Protein 2ABK (pdb70)

Organism: Escherichia coli (strain K12) (NCBI:txid83333)

GO terms:
  GO:0005515 protein binding (F, IPI)
  GO:0051539 4 iron, 4 sulfur cluster binding (F, IDA)
  GO:0004844 uracil DNA N-glycosylase activity (F, IDA)
  GO:0034644 cellular response to UV (P, IDA)
  GO:0000703 oxidized pyrimidine nucleobase lesion DNA N-glycosylase activity (F, IDA)
  GO:0003906 DNA-(apurinic or apyrimidinic site) endonuclease activity (F, IDA)
  GO:0097510 base-excision repair, AP site formation via deaminated base removal (P, IDA)
  GO:0006285 base-excision repair, AP site formation (P, IDA)

Secondary structure (DSSP, 8-state):
--HHHHHHHHHHHHHH-SS---SS--SSHHHHHHHHHHTTTS-HHHHHHHHHHHTTT--SHHHHHHHHHHHHHHHHTTSTTHHHHHHHHHHHHHHHHHHTTTS--S-HHHHHHSTT--HHHHHHHHHHHH--------HHHHHHHHHH-SS--SSHHHHHHHHHHHS-GGGTTTHHHHHHHHHHHTS-SSS--GGG-TTGGG---TT-S--

Nearest PDB structures (foldseek):
  2abk-assembly1_A  TM=1.005E+00  e=2.091E-41  Escherichia coli
  1orp-assembly1_A  TM=8.956E-01  e=3.015E-20  Geobacillus stearothermophilus
  1p59-assembly1_A  TM=9.011E-01  e=5.853E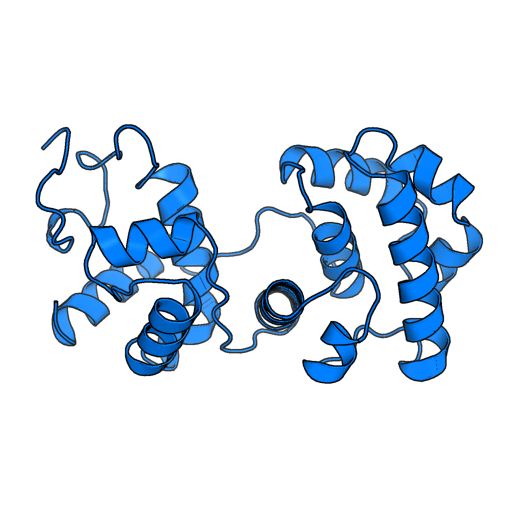-20  Geobacillus stearothermophilus
  7rdt-assembly1_A  TM=8.345E-01  e=5.875E-15  Homo sapiens
  1kea-assembly1_A  TM=8.684E-01  e=3.766E-13  Methanothermobacter thermautotrophicus

Solvent-accessible surface area: 10725 Å² total; per-residue (Å²): 60,86,171,69,59,38,84,70,3,0,46,58,7,80,136,100,52,70,152,11,75,26,67,14,94,70,97,36,47,14,11,0,0,0,0,19,11,0,31,53,155,32,79,38,102,38,0,28,145,0,5,70,98,0,21,109,84,5,62,64,10,58,33,0,46,157,51,22,43,122,19,0,28,77,60,0,119,99,4,36,89,71,75,59,10,0,73,38,0,8,106,0,0,110,40,0,65,112,120,44,118,29,118,14,18,97,69,77,68,20,0,53,79,4,32,54,7,38,142,111,28,0,5,26,0,0,9,23,26,51,39,78,72,10,2,4,6,21,111,47,0,59,42,2,0,38,34,4,63,4,0,36,15,179,75,72,129,77,0,36,97,81,0,65,145,34,4,53,87,128,4,34,58,40,0,8,12,8,4,20,37,15,0,73,112,29,15,43,61,214,149,8,116,13,44,84,25,69,4,54,96,18,21,60,58,190,120,64,51,85,184

CATH classification: 1.10.340.30 (+1 more: 1.10.1670.10)

Radius of gyration: 18.7 Å; Cα contacts (8 Å, |Δi|>4): 286; chains: 1; bounding box: 30×36×56 Å

InterPro domains:
  IPR000445 Helix-hairpin-helix motif [PF00633] (100-127)
  IPR003265 HhH-GPD domain [PF00730] (34-168)
  IPR003265 HhH-GPD domain [SM00478] (38-185)
  IPR003265 HhH-GPD domain [cd00056] (30-183)
  IPR003651 Endonuclease III-like, iron-sulphur cluster loop motif [PF10576] (187-203)
  IPR003651 Endonuclease III-like, iron-sulphur cluster loop motif [SM00525] (186-206)
  IPR004035 Endonuclease III, iron-sulphur binding site [PS00764] (187-203)
  IPR004036 Endonuclease III-like, conserved site-2 [PS01155] (102-131)
  IPR005759 Endonuclease III [MF_00942] (1-209)
  IPR005759 Endonuclease III [TIGR01083] (4-194)
  IPR011257 DNA glycosylase [SSF48150] (3-208)
  IPR023170 Helix-hairpin-helix, base-excision DNA repair, C-terminal [G3DSA:1.10.1670.10] (12-205)

Structure (mmCIF, N/CA/C/O backbone):
data_2ABK
#
_entry.id   2ABK
#
_cell.length_a   48.500
_cell.length_b   65.800
_cell.length_c   86.800
_cell.angle_alpha   90.00
_cell.angle_beta   90.00
_cell.angle_gamma   90.00
#
_symmetry.space_group_name_H-M   'P 21 21 21'
#
loop_
_entity.id
_entity.type
_entity.pdbx_description
1 polymer 'ENDONUCLEASE III'
2 non-polymer 'IRON/SULFUR CLUSTER'
3 water water
#
loop_
_atom_site.group_PDB
_atom_site.id
_atom_site.type_symbol
_atom_site.label_atom_id
_atom_site.label_alt_id
_atom_site.label_comp_id
_atom_site.label_asym_id
_atom_site.label_entity_id
_atom_site.label_seq_id
_atom_site.pdbx_PDB_ins_code
_atom_site.Cartn_x
_atom_site.Cartn_y
_atom_site.Cartn_z
_atom_site.occupancy
_atom_site.B_iso_or_equiv
_atom_site.auth_seq_id
_atom_site.auth_comp_id
_atom_site.auth_asym_id
_atom_site.auth_atom_id
_atom_site.pdbx_PDB_model_num
ATOM 1 N N . MET A 1 1 ? 29.416 3.371 54.476 1.00 32.54 1 MET A N 1
ATOM 2 C CA . MET A 1 1 ? 28.114 3.266 53.776 1.00 30.77 1 MET A CA 1
ATOM 3 C C . MET A 1 1 ? 27.707 1.815 53.435 1.00 31.56 1 MET A C 1
ATOM 4 O O . MET A 1 1 ? 28.551 0.959 53.678 1.00 34.17 1 MET A O 1
ATOM 9 N N . ASN A 1 2 ? 26.535 1.396 52.958 1.00 30.16 2 ASN A N 1
ATOM 10 C CA . ASN A 1 2 ? 26.289 0.007 52.561 1.00 29.10 2 ASN A CA 1
ATOM 11 C C . ASN A 1 2 ? 25.285 -0.101 51.415 1.00 28.37 2 ASN A C 1
ATOM 12 O O . ASN A 1 2 ? 24.657 0.899 51.057 1.00 26.62 2 ASN A O 1
ATOM 17 N N . LYS A 1 3 ? 25.043 -1.298 50.893 1.00 27.45 3 LYS A N 1
ATOM 18 C CA . LYS A 1 3 ? 24.098 -1.538 49.811 1.00 28.00 3 LYS A CA 1
ATOM 19 C C . LYS A 1 3 ? 22.680 -0.986 49.970 1.00 26.22 3 LYS A C 1
ATOM 20 O O . LYS A 1 3 ? 22.105 -0.364 49.073 1.00 26.24 3 LYS A O 1
ATOM 26 N N . ALA A 1 4 ? 22.054 -1.206 51.107 1.00 24.63 4 ALA A N 1
ATOM 27 C CA . ALA A 1 4 ? 20.730 -0.663 51.357 1.00 23.71 4 ALA A CA 1
ATOM 28 C C . ALA A 1 4 ? 20.680 0.869 51.392 1.00 21.72 4 ALA A C 1
ATOM 29 O O . ALA A 1 4 ? 19.770 1.487 50.841 1.00 20.69 4 ALA A O 1
ATOM 31 N N . LYS A 1 5 ? 21.660 1.528 52.003 1.00 20.07 5 LYS A N 1
ATOM 32 C CA . LYS A 1 5 ? 21.737 2.987 52.063 1.00 20.13 5 LYS A CA 1
ATOM 33 C C . LYS A 1 5 ? 21.996 3.600 50.692 1.00 17.52 5 LYS A C 1
ATOM 34 O O . LYS A 1 5 ? 21.369 4.582 50.300 1.00 16.79 5 LYS A O 1
ATOM 40 N N . ARG A 1 6 ? 22.881 2.961 49.927 1.00 16.32 6 ARG A N 1
ATOM 41 C CA . ARG A 1 6 ? 23.116 3.393 48.554 1.00 16.02 6 ARG A CA 1
ATOM 42 C C . ARG A 1 6 ? 21.861 3.324 47.715 1.00 17.00 6 ARG A C 1
ATOM 43 O O . ARG A 1 6 ? 21.504 4.233 46.964 1.00 16.20 6 ARG A O 1
ATOM 51 N N . LEU A 1 7 ? 21.122 2.243 47.868 1.00 16.45 7 LEU A N 1
ATOM 52 C CA . LEU A 1 7 ? 19.906 2.109 47.123 1.00 17.84 7 LEU A CA 1
ATOM 53 C C . LEU A 1 7 ? 18.865 3.152 47.527 1.00 16.65 7 LEU A C 1
ATOM 54 O O . LEU A 1 7 ? 18.186 3.728 46.668 1.00 16.39 7 LEU A O 1
ATOM 59 N N . GLU A 1 8 ? 18.752 3.494 48.807 1.00 16.94 8 GLU A N 1
ATOM 60 C CA . GLU A 1 8 ? 17.825 4.564 49.165 1.00 18.88 8 GLU A CA 1
ATOM 61 C C . GLU A 1 8 ? 18.279 5.959 48.660 1.00 16.73 8 GLU A C 1
ATOM 62 O O . GLU A 1 8 ? 17.449 6.768 48.225 1.00 16.53 8 GLU A O 1
ATOM 68 N N . ILE A 1 9 ? 19.568 6.311 48.653 1.00 14.84 9 ILE A N 1
ATOM 69 C CA . ILE A 1 9 ? 20.042 7.556 48.024 1.00 12.01 9 ILE A CA 1
ATOM 70 C C . ILE A 1 9 ? 19.625 7.626 46.547 1.00 11.69 9 ILE A C 1
ATOM 71 O O . ILE A 1 9 ? 19.042 8.628 46.120 1.00 11.00 9 ILE A O 1
ATOM 76 N N . LEU A 1 10 ? 19.880 6.565 45.751 1.00 12.36 10 LEU A N 1
ATOM 77 C CA . LEU A 1 10 ? 19.486 6.518 44.322 1.00 12.43 10 LEU A CA 1
ATOM 78 C C . LEU A 1 10 ? 17.972 6.592 44.106 1.00 13.51 10 LEU A C 1
ATOM 79 O O . LEU A 1 10 ? 17.480 7.325 43.236 1.00 12.81 10 LEU A O 1
ATOM 84 N N . THR A 1 11 ? 17.181 5.936 44.970 1.00 13.77 11 THR A N 1
ATOM 85 C CA . THR A 1 11 ? 15.715 6.054 44.965 1.00 15.28 11 THR A CA 1
ATOM 86 C C . THR A 1 11 ? 15.243 7.496 45.199 1.00 14.56 11 THR A C 1
ATOM 87 O O . THR A 1 11 ? 14.337 7.947 44.481 1.00 14.07 11 THR A O 1
ATOM 91 N N . ARG A 1 12 ? 15.834 8.246 46.158 1.00 12.96 12 ARG A N 1
ATOM 92 C CA . ARG A 1 12 ? 15.494 9.652 46.375 1.00 13.13 12 ARG A CA 1
ATOM 93 C C . ARG A 1 12 ? 15.920 10.574 45.234 1.00 11.91 12 ARG A C 1
ATOM 94 O O . ARG A 1 12 ? 15.135 11.420 44.818 1.00 12.61 12 ARG A O 1
ATOM 102 N N . LEU A 1 13 ? 17.115 10.431 44.684 1.00 11.24 13 LEU A N 1
ATOM 103 C CA . LEU A 1 13 ? 17.510 11.154 43.480 1.00 9.96 13 LEU A CA 1
ATOM 104 C C . LEU A 1 13 ? 16.567 10.884 42.282 1.00 10.93 13 LEU A C 1
ATOM 105 O O . LEU A 1 13 ? 16.158 11.837 41.596 1.00 11.34 13 LEU A O 1
ATOM 110 N N . ARG A 1 14 ? 16.104 9.637 42.042 1.00 10.02 14 ARG A N 1
ATOM 111 C CA . ARG A 1 14 ? 15.111 9.381 41.016 1.00 11.11 14 ARG A CA 1
ATOM 112 C C . ARG A 1 14 ? 13.754 10.017 41.270 1.00 11.79 14 ARG A C 1
ATOM 113 O O . ARG A 1 14 ? 13.143 10.605 40.377 1.00 11.50 14 ARG A O 1
ATOM 121 N N . GLU A 1 15 ? 13.217 9.911 42.485 1.00 13.14 15 GLU A N 1
ATOM 122 C CA . GLU A 1 15 ? 11.994 10.644 42.855 1.00 15.27 15 GLU A CA 1
ATOM 123 C C . GLU A 1 15 ? 12.069 12.150 42.605 1.00 14.96 15 GLU A C 1
ATOM 124 O O . GLU A 1 15 ? 11.158 12.762 42.073 1.00 14.33 15 GLU A O 1
ATOM 130 N N . ASN A 1 16 ? 13.178 12.764 42.986 1.00 13.61 16 ASN A N 1
ATOM 131 C CA . ASN A 1 16 ? 13.382 14.195 42.827 1.00 13.36 16 ASN A CA 1
ATOM 132 C C . ASN A 1 16 ? 13.434 14.654 41.365 1.00 13.61 16 ASN A C 1
ATOM 133 O O . ASN A 1 16 ? 12.911 15.688 40.939 1.00 12.76 16 ASN A O 1
ATOM 138 N N . ASN A 1 17 ? 14.117 13.830 40.572 1.00 12.52 17 ASN A N 1
ATOM 139 C CA . ASN A 1 17 ? 14.279 14.117 39.156 1.00 14.36 17 ASN A CA 1
ATOM 140 C C . ASN A 1 17 ? 14.393 12.801 38.369 1.00 13.61 17 ASN A C 1
ATOM 141 O O . ASN A 1 17 ? 15.492 12.268 38.175 1.00 12.91 17 ASN A O 1
ATOM 146 N N . PRO A 1 18 ? 13.271 12.250 37.899 1.00 14.36 18 PRO A N 1
ATOM 147 C CA . PRO A 1 18 ? 13.226 10.945 37.250 1.00 15.27 18 PRO A CA 1
ATOM 148 C C . PRO A 1 18 ? 14.115 10.830 36.008 1.00 15.77 18 PRO A C 1
ATOM 149 O O . PRO A 1 18 ? 14.623 9.763 35.626 1.00 17.48 18 PRO A O 1
ATOM 153 N N . HIS A 1 19 ? 14.272 11.929 35.278 1.00 15.25 19 HIS A N 1
ATOM 154 C CA . HIS A 1 19 ? 15.088 11.867 34.083 1.00 18.97 19 HIS A CA 1
ATOM 155 C C . HIS A 1 19 ? 16.110 12.995 34.011 1.00 17.29 19 HIS A C 1
ATOM 156 O O . HIS A 1 19 ? 15.879 14.007 33.346 1.00 18.68 19 HIS A O 1
ATOM 163 N N . PRO A 1 20 ? 17.230 12.909 34.720 1.00 15.17 20 PRO A N 1
ATOM 164 C CA . PRO A 1 20 ? 18.259 13.938 34.743 1.00 14.16 20 PRO A CA 1
ATOM 165 C C . PRO A 1 20 ? 18.991 14.067 33.411 1.00 15.41 20 PRO A C 1
ATOM 166 O O . PRO A 1 20 ? 19.199 13.087 32.695 1.00 14.29 20 PRO A O 1
ATOM 170 N N . THR A 1 21 ? 19.406 15.250 33.011 1.00 15.50 21 THR A N 1
ATOM 171 C CA . THR A 1 21 ? 20.219 15.349 31.806 1.00 16.29 21 THR A CA 1
ATOM 172 C C . THR A 1 21 ? 21.188 16.513 31.845 1.00 15.27 21 THR A C 1
ATOM 173 O O . THR A 1 21 ? 21.268 17.244 32.846 1.00 15.02 21 THR A O 1
ATOM 177 N N . THR A 1 22 ? 22.015 16.653 30.813 1.00 13.86 22 THR A N 1
ATOM 178 C CA . THR A 1 22 ? 22.938 17.772 30.677 1.00 13.14 22 THR A CA 1
ATOM 179 C C . THR A 1 22 ? 22.226 19.126 30.665 1.00 12.10 22 THR A C 1
ATOM 180 O O . THR A 1 22 ? 21.045 19.238 30.320 1.00 11.68 22 THR A O 1
ATOM 184 N N . GLU A 1 23 ? 22.918 20.174 31.083 1.00 12.91 23 GLU A N 1
ATOM 185 C CA . GLU A 1 23 ? 22.392 21.527 30.942 1.00 15.03 23 GLU A CA 1
ATOM 186 C C . GLU A 1 23 ? 22.801 22.210 29.619 1.00 16.75 23 GLU A C 1
ATOM 187 O O . GLU A 1 23 ? 22.435 23.337 29.324 1.00 17.20 23 GLU A O 1
ATOM 193 N N . LEU A 1 24 ? 23.597 21.517 28.793 1.00 15.26 24 LEU A N 1
ATOM 194 C CA . LEU A 1 24 ? 23.886 21.935 27.427 1.00 14.29 24 LEU A CA 1
ATOM 195 C C . LEU A 1 24 ? 22.687 21.657 26.539 1.00 14.56 24 LEU A C 1
ATOM 196 O O . LEU A 1 24 ? 22.067 20.586 26.601 1.00 15.71 24 LEU A O 1
ATOM 201 N N . ASN A 1 25 ? 22.285 22.631 25.727 1.00 15.84 25 ASN A N 1
ATOM 202 C CA . ASN A 1 25 ? 21.209 22.425 24.755 1.00 17.27 25 ASN A CA 1
ATOM 203 C C . ASN A 1 25 ? 21.674 21.648 23.519 1.00 15.97 25 ASN A C 1
ATOM 204 O O . ASN A 1 25 ? 22.743 21.904 22.961 1.00 16.03 25 ASN A O 1
ATOM 209 N N . PHE A 1 26 ? 20.898 20.663 23.136 1.00 15.52 26 PHE A N 1
ATOM 210 C CA . PHE A 1 26 ? 21.168 19.911 21.918 1.00 17.70 26 PHE A CA 1
ATOM 211 C C . PHE A 1 26 ? 19.912 19.209 21.411 1.00 18.12 26 PHE A C 1
ATOM 212 O O . PHE A 1 26 ? 19.000 18.886 22.181 1.00 17.88 26 PHE A O 1
ATOM 220 N N . SER A 1 27 ? 19.874 18.949 20.111 1.00 18.44 27 SER A N 1
ATOM 221 C CA . SER A 1 27 ? 18.760 18.219 19.523 1.00 20.00 27 SER A CA 1
ATOM 222 C C . SER A 1 27 ? 19.231 17.034 18.695 1.00 20.16 27 SER A C 1
ATOM 223 O O . SER A 1 27 ? 18.472 16.266 18.116 1.00 23.56 27 SER A O 1
ATOM 226 N N . SER A 1 28 ? 20.522 16.767 18.707 1.00 18.54 28 SER A N 1
ATOM 227 C CA . SER A 1 28 ? 21.074 15.632 17.976 1.00 18.39 28 SER A CA 1
ATOM 228 C C . SER A 1 28 ? 22.387 15.181 18.602 1.00 17.29 28 SER A C 1
ATOM 229 O O . SER A 1 28 ? 23.016 16.000 19.279 1.00 16.89 28 SER A O 1
ATOM 232 N N . PRO A 1 29 ? 22.930 13.959 18.431 1.00 17.94 29 PRO A N 1
ATOM 233 C CA . PRO A 1 29 ? 24.287 13.576 18.864 1.00 16.34 29 PRO A CA 1
ATOM 234 C C . PRO A 1 29 ? 25.384 14.526 18.395 1.00 15.41 29 PRO A C 1
ATOM 235 O O . PRO A 1 29 ? 26.298 14.852 19.136 1.00 13.68 29 PRO A O 1
ATOM 239 N N . PHE A 1 30 ? 25.300 15.011 17.140 1.00 14.54 30 PHE A N 1
ATOM 240 C CA . PHE A 1 30 ? 26.274 15.947 16.596 1.00 13.75 30 PHE A CA 1
ATOM 241 C C . PHE A 1 30 ? 26.230 17.269 17.349 1.00 11.45 30 PHE A C 1
ATOM 242 O O . PHE A 1 30 ? 27.266 17.772 17.755 1.00 11.37 30 PHE A O 1
ATOM 250 N N . GLU A 1 31 ? 25.045 17.824 17.551 1.00 11.39 31 GLU A N 1
ATOM 251 C CA . GLU A 1 31 ? 24.950 19.046 18.343 1.00 12.80 31 GLU A CA 1
ATOM 252 C C . GLU A 1 31 ? 25.439 18.873 19.771 1.00 12.95 31 GLU A C 1
ATOM 253 O O . GLU A 1 31 ? 25.984 19.805 20.343 1.00 12.94 31 GLU A O 1
ATOM 259 N N . LEU A 1 32 ? 25.250 17.696 20.400 1.00 13.28 32 LEU A N 1
ATOM 260 C CA . LEU A 1 32 ? 25.865 17.444 21.703 1.00 12.12 32 LEU A CA 1
ATOM 261 C C . LEU A 1 32 ? 27.382 17.337 21.593 1.00 11.79 32 LEU A C 1
ATOM 262 O O . LEU A 1 32 ? 28.105 17.950 22.385 1.00 12.28 32 LEU A O 1
ATOM 267 N N . LEU A 1 33 ? 27.955 16.636 20.612 1.00 12.28 33 LEU A N 1
ATOM 268 C CA . LEU A 1 33 ? 29.409 16.545 20.472 1.00 13.08 33 LEU A CA 1
ATOM 269 C C . LEU A 1 33 ? 30.076 17.918 20.321 1.00 13.40 33 LEU A C 1
ATOM 270 O O . LEU A 1 33 ? 31.067 18.215 20.993 1.00 12.20 33 LEU A O 1
ATOM 275 N N . ILE A 1 34 ? 29.511 18.799 19.477 1.00 14.00 34 ILE A N 1
ATOM 276 C CA . ILE A 1 34 ? 30.059 20.138 19.304 1.00 14.63 34 ILE A CA 1
ATOM 277 C C . ILE A 1 34 ? 29.906 20.930 20.601 1.00 13.34 34 ILE A C 1
ATOM 278 O O . ILE A 1 34 ? 30.863 21.591 21.003 1.00 13.51 34 ILE A O 1
ATOM 283 N N . ALA A 1 35 ? 28.761 20.884 21.286 1.00 12.09 35 ALA A N 1
ATOM 284 C CA . ALA A 1 35 ? 28.592 21.619 22.537 1.00 12.00 35 ALA A CA 1
ATOM 285 C C . ALA A 1 35 ? 29.599 21.179 23.594 1.00 15.41 35 ALA A C 1
ATOM 286 O O . ALA A 1 35 ? 30.208 21.989 24.314 1.00 14.94 35 ALA A O 1
ATOM 288 N N . VAL A 1 36 ? 29.867 19.865 23.652 1.00 15.83 36 VAL A N 1
ATOM 289 C CA . VAL A 1 36 ? 30.849 19.326 24.579 1.00 17.02 36 VAL A CA 1
ATOM 290 C C . VAL A 1 36 ? 32.254 19.751 24.181 1.00 17.11 36 VAL A C 1
ATOM 291 O O . VAL A 1 36 ? 33.023 20.143 25.055 1.00 17.31 36 VAL A O 1
ATOM 295 N N . LEU A 1 37 ? 32.605 19.779 22.902 1.00 18.14 37 LEU A N 1
ATOM 296 C CA . LEU A 1 37 ? 33.890 20.321 22.464 1.00 19.83 37 LEU A CA 1
ATOM 297 C C . LEU A 1 37 ? 34.009 21.820 22.795 1.00 20.20 37 LEU A C 1
ATOM 298 O O . LEU A 1 37 ? 35.086 22.318 23.128 1.00 22.04 37 LEU A O 1
ATOM 303 N N . LEU A 1 38 ? 32.903 22.580 22.780 1.00 19.63 38 LEU A N 1
ATOM 304 C CA . LEU A 1 38 ? 32.945 24.004 23.144 1.00 18.75 38 LEU A CA 1
ATOM 305 C C . LEU A 1 38 ? 33.050 24.237 24.648 1.00 19.48 38 LEU A C 1
ATOM 306 O O . LEU A 1 38 ? 33.515 25.283 25.076 1.00 19.85 38 LEU A O 1
ATOM 311 N N . SER A 1 39 ? 32.682 23.237 25.468 1.00 20.47 39 SER A N 1
ATOM 312 C CA . SER A 1 39 ? 32.686 23.270 26.932 1.00 20.66 39 SER A CA 1
ATOM 313 C C . SER A 1 39 ? 33.988 23.508 27.671 1.00 22.21 39 SER A C 1
ATOM 314 O O . SER A 1 39 ? 33.970 24.011 28.797 1.00 23.45 39 SER A O 1
ATOM 317 N N . ALA A 1 40 ? 35.149 23.132 27.130 1.00 22.98 40 ALA A N 1
ATOM 318 C CA . ALA A 1 40 ? 36.415 23.289 27.840 1.00 25.17 40 ALA A CA 1
ATOM 319 C C . ALA A 1 40 ? 36.743 24.698 28.339 1.00 26.67 40 ALA A C 1
ATOM 320 O O . ALA A 1 40 ? 36.788 25.664 27.583 1.00 26.97 40 ALA A O 1
ATOM 322 N N . GLN A 1 41 ? 36.928 24.858 29.658 1.00 27.25 41 GLN A N 1
ATOM 323 C CA . GLN A 1 41 ? 37.184 26.175 30.281 1.00 28.47 41 GLN A CA 1
ATOM 324 C C . GLN A 1 41 ? 36.111 27.227 29.965 1.00 28.30 41 GLN A C 1
ATOM 325 O O . GLN A 1 41 ? 36.362 28.426 29.810 1.00 30.61 41 GLN A O 1
ATOM 331 N N . ALA A 1 42 ? 34.873 26.753 29.822 1.00 26.18 42 ALA A N 1
ATOM 332 C CA . ALA A 1 42 ? 33.727 27.619 29.586 1.00 25.18 42 ALA A CA 1
ATOM 333 C C . ALA A 1 42 ? 32.478 27.216 30.369 1.00 24.91 42 ALA A C 1
ATOM 334 O O . ALA A 1 42 ? 32.302 26.068 30.773 1.00 26.35 42 ALA A O 1
ATOM 336 N N . THR A 1 43 ? 31.547 28.106 30.675 1.00 23.71 43 THR A N 1
ATOM 337 C CA . THR A 1 43 ? 30.330 27.690 31.371 1.00 23.65 43 THR A CA 1
ATOM 338 C C . THR A 1 43 ? 29.273 27.099 30.437 1.00 22.22 43 THR A C 1
ATOM 339 O O . THR A 1 43 ? 29.292 27.363 29.231 1.00 22.06 43 THR A O 1
ATOM 343 N N . ASP A 1 44 ? 28.340 26.270 30.897 1.00 20.50 44 ASP A N 1
ATOM 344 C CA . ASP A 1 44 ? 27.261 25.802 30.025 1.00 20.17 44 ASP A CA 1
ATOM 345 C C . ASP A 1 44 ? 26.472 26.962 29.459 1.00 20.39 44 ASP A C 1
ATOM 346 O O . ASP A 1 44 ? 26.138 26.927 28.277 1.00 18.39 44 ASP A O 1
ATOM 351 N N . VAL A 1 45 ? 26.218 28.016 30.255 1.00 19.44 45 VAL A N 1
ATOM 352 C CA . VAL A 1 45 ? 25.504 29.188 29.752 1.00 20.01 45 VAL A CA 1
ATOM 353 C C . VAL A 1 45 ? 26.292 29.881 28.650 1.00 17.18 45 VAL A C 1
ATOM 354 O O . VAL A 1 45 ? 25.684 30.268 27.657 1.00 15.60 45 VAL A O 1
ATOM 358 N N . SER A 1 46 ? 27.609 30.026 28.743 1.00 16.97 46 SER A N 1
ATOM 359 C CA . SER A 1 46 ? 28.423 30.549 27.626 1.00 18.42 46 SER A CA 1
ATOM 360 C C . SER A 1 46 ? 28.306 29.699 26.344 1.00 17.84 46 SER A C 1
ATOM 361 O O . SER A 1 46 ? 28.124 30.196 25.223 1.00 17.10 46 SER A O 1
ATOM 364 N N . VAL A 1 47 ? 28.418 28.364 26.488 1.00 16.63 47 VAL A N 1
ATOM 365 C CA . VAL A 1 47 ? 28.266 27.479 25.332 1.00 14.80 47 VAL A CA 1
ATOM 366 C C . VAL A 1 47 ? 26.866 27.609 24.730 1.00 14.18 47 VAL A C 1
ATOM 367 O O . VAL A 1 47 ? 26.749 27.800 23.521 1.00 14.75 47 VAL A O 1
ATOM 371 N N . ASN A 1 48 ? 25.792 27.599 25.525 1.00 12.38 48 ASN A N 1
ATOM 372 C CA . ASN A 1 48 ? 24.445 27.688 24.989 1.00 13.53 48 ASN A CA 1
ATOM 373 C C . ASN A 1 48 ? 24.159 28.979 24.244 1.00 14.27 48 ASN A C 1
ATOM 374 O O . ASN A 1 48 ? 23.444 28.980 23.243 1.00 13.36 48 ASN A O 1
ATOM 379 N N . LYS A 1 49 ? 24.770 30.066 24.720 1.00 14.02 49 LYS A N 1
ATOM 380 C CA . LYS A 1 49 ? 24.685 31.351 24.040 1.00 14.77 49 LYS A CA 1
ATOM 381 C C . LYS A 1 49 ? 25.338 31.312 22.654 1.00 13.90 49 LYS A C 1
ATOM 382 O O . LYS A 1 49 ? 24.715 31.757 21.690 1.00 13.94 49 LYS A O 1
ATOM 388 N N . ALA A 1 50 ? 26.551 30.749 22.535 1.00 13.37 50 ALA A N 1
ATOM 389 C CA . ALA A 1 50 ? 27.214 30.550 21.254 1.00 13.27 50 ALA A CA 1
ATOM 390 C C . ALA A 1 50 ? 26.486 29.565 20.335 1.00 13.95 50 ALA A C 1
ATOM 391 O O . ALA A 1 50 ? 26.274 29.844 19.147 1.00 15.54 50 ALA A O 1
ATOM 393 N N . THR A 1 51 ? 25.968 28.422 20.795 1.00 12.95 51 THR A N 1
ATOM 394 C CA . THR A 1 51 ? 25.268 27.496 19.901 1.00 11.78 51 THR A CA 1
ATOM 395 C C . THR A 1 51 ? 23.888 27.996 19.514 1.00 13.27 51 THR A C 1
ATOM 396 O O . THR A 1 51 ? 23.357 27.627 18.461 1.00 13.97 51 THR A O 1
ATOM 400 N N . ALA A 1 52 ? 23.273 28.877 20.308 1.00 13.42 52 ALA A N 1
ATOM 401 C CA . ALA A 1 52 ? 22.015 29.512 19.914 1.00 14.76 52 ALA A CA 1
ATOM 402 C C . ALA A 1 52 ? 22.197 30.365 18.649 1.00 15.63 52 ALA A C 1
ATOM 403 O O . ALA A 1 52 ? 21.284 30.557 17.856 1.00 16.24 52 ALA A O 1
ATOM 405 N N . LYS A 1 53 ? 23.389 30.922 18.451 1.00 15.26 53 LYS A N 1
ATOM 406 C CA . LYS A 1 53 ? 23.750 31.661 17.239 1.00 16.51 53 LYS A CA 1
ATOM 407 C C . LYS A 1 53 ? 24.157 30.759 16.067 1.00 15.98 53 LYS A C 1
ATOM 408 O O . LYS A 1 53 ? 23.665 30.895 14.948 1.00 17.96 53 LYS A O 1
ATOM 414 N N . LEU A 1 54 ? 25.041 29.805 16.348 1.00 14.11 54 LEU A N 1
ATOM 415 C CA . LEU A 1 54 ? 25.587 28.877 15.371 1.00 15.19 54 LEU A CA 1
ATOM 416 C C . LEU A 1 54 ? 24.664 27.790 14.826 1.00 14.80 54 LEU A C 1
ATOM 417 O O . LEU A 1 54 ? 24.501 27.636 13.618 1.00 14.30 54 LEU A O 1
ATOM 422 N N . TYR A 1 55 ? 23.980 27.037 15.675 1.00 15.47 55 TYR A N 1
ATOM 423 C CA . TYR A 1 55 ? 23.213 25.915 15.159 1.00 15.48 55 TYR A CA 1
ATOM 424 C C . TYR A 1 55 ? 22.036 26.229 14.236 1.00 17.38 55 TY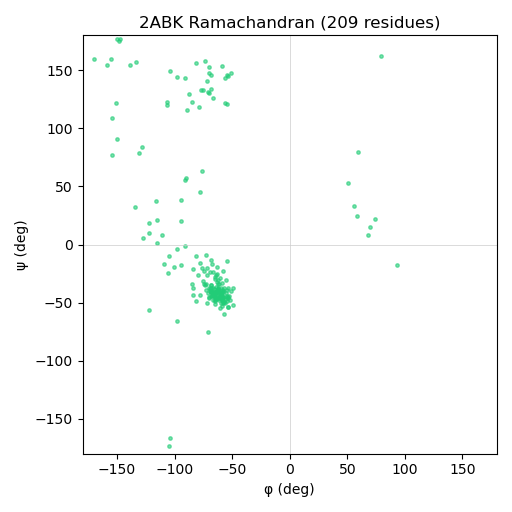R A C 1
ATOM 425 O O . TYR A 1 55 ? 21.740 25.394 13.363 1.00 17.83 55 TYR A O 1
ATOM 434 N N . PRO A 1 56 ? 21.320 27.363 14.311 1.00 17.87 56 PRO A N 1
ATOM 435 C CA . PRO A 1 56 ? 20.387 27.770 13.264 1.00 19.34 56 PRO A CA 1
ATOM 436 C C . PRO A 1 56 ? 21.042 28.050 11.893 1.00 20.36 56 PRO A C 1
ATOM 437 O O . PRO A 1 56 ? 20.353 28.076 10.872 1.00 20.66 56 PRO A O 1
ATOM 441 N N . VAL A 1 57 ? 22.351 28.295 11.802 1.00 19.91 57 VAL A N 1
ATOM 442 C CA . VAL A 1 57 ? 22.935 28.478 10.487 1.00 20.81 57 VAL A CA 1
ATOM 443 C C . VAL A 1 57 ? 23.768 27.285 10.022 1.00 21.19 57 VAL A C 1
ATOM 444 O O . VAL A 1 57 ? 23.949 27.074 8.824 1.00 21.94 57 VAL A O 1
ATOM 448 N N . ALA A 1 58 ? 24.301 26.464 10.931 1.00 19.93 58 ALA A N 1
ATOM 449 C CA . ALA A 1 58 ? 25.042 25.256 10.560 1.00 18.29 58 ALA A CA 1
ATOM 450 C C . ALA A 1 58 ? 24.992 24.215 11.682 1.00 19.14 58 ALA A C 1
ATOM 451 O O . ALA A 1 58 ? 25.527 24.393 12.782 1.00 17.09 58 ALA A O 1
ATOM 453 N N . ASN A 1 59 ? 24.261 23.126 11.493 1.00 19.67 59 ASN A N 1
ATOM 454 C CA . ASN A 1 59 ? 24.262 22.105 12.529 1.00 20.44 59 ASN A CA 1
ATOM 455 C C . ASN A 1 59 ? 24.424 20.650 12.075 1.00 20.06 59 ASN A C 1
ATOM 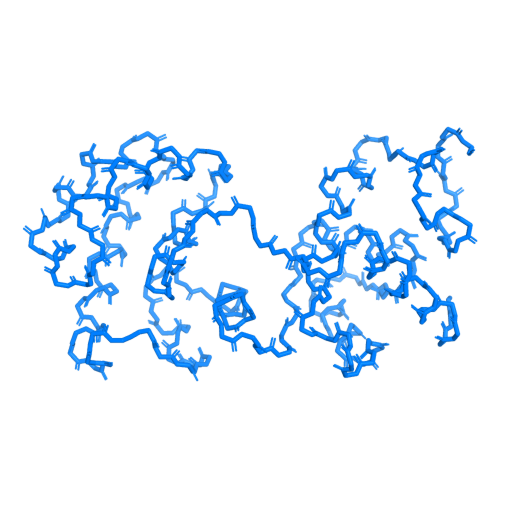456 O O . ASN A 1 59 ? 23.895 19.708 12.663 1.00 19.39 59 ASN A O 1
ATOM 461 N N . THR A 1 60 ? 25.162 20.447 10.998 1.00 20.03 60 THR A N 1
ATOM 462 C CA . THR A 1 60 ? 25.510 19.128 10.481 1.00 19.74 60 THR A CA 1
ATOM 463 C C . THR A 1 60 ? 26.995 19.158 10.166 1.00 19.72 60 THR A C 1
ATOM 464 O O . THR A 1 60 ? 27.519 20.272 9.994 1.00 19.91 60 THR A O 1
ATOM 468 N N . PRO A 1 61 ? 27.778 18.064 10.092 1.00 19.68 61 PRO A N 1
ATOM 469 C CA . PRO A 1 61 ? 29.200 18.117 9.740 1.00 20.24 61 PRO A CA 1
ATOM 470 C C . PRO A 1 61 ? 29.469 18.840 8.395 1.00 20.65 61 PRO A C 1
ATOM 471 O O . PRO A 1 61 ? 30.396 19.631 8.269 1.00 20.21 61 PRO A O 1
ATOM 475 N N . ALA A 1 62 ? 28.608 18.628 7.390 1.00 21.75 62 ALA A N 1
ATOM 476 C CA . ALA A 1 62 ? 28.696 19.267 6.068 1.00 23.24 62 ALA A CA 1
ATOM 477 C C . ALA A 1 62 ? 28.473 20.772 6.023 1.00 23.70 62 ALA A C 1
ATOM 478 O O . ALA A 1 62 ? 29.178 21.484 5.304 1.00 25.18 62 ALA A O 1
ATOM 480 N N . ALA A 1 63 ? 27.472 21.282 6.753 1.00 23.06 63 ALA A N 1
ATOM 481 C CA . ALA A 1 63 ? 27.228 22.719 6.851 1.00 21.02 63 ALA A CA 1
ATOM 482 C C . ALA A 1 63 ? 28.330 23.399 7.654 1.00 21.51 63 ALA A C 1
ATOM 483 O O . ALA A 1 63 ? 28.859 24.456 7.323 1.00 21.82 63 ALA A O 1
ATOM 485 N N . MET A 1 64 ? 28.793 22.714 8.688 1.00 21.75 64 MET A N 1
ATOM 486 C CA . MET A 1 64 ? 29.907 23.184 9.483 1.00 23.25 64 MET A CA 1
ATOM 487 C C . MET A 1 64 ? 31.201 23.309 8.677 1.00 23.89 64 MET A C 1
ATOM 488 O O . MET A 1 64 ? 31.929 24.305 8.741 1.00 21.03 64 MET A O 1
ATOM 493 N N . LEU A 1 65 ? 31.514 22.282 7.876 1.00 25.56 65 LEU A N 1
ATOM 494 C CA . LEU A 1 65 ? 32.697 22.351 7.006 1.00 28.34 65 LEU A CA 1
ATOM 495 C C . LEU A 1 65 ? 32.617 23.481 5.958 1.00 30.22 65 LEU A C 1
ATOM 496 O O . LEU A 1 65 ? 33.601 24.178 5.690 1.00 31.29 65 LEU A O 1
ATOM 501 N N . GLU A 1 66 ? 31.412 23.712 5.411 1.00 31.57 66 GLU A N 1
ATOM 502 C CA . GLU A 1 66 ? 31.142 24.809 4.482 1.00 33.34 66 GLU A CA 1
ATOM 503 C C . GLU A 1 66 ? 31.301 26.220 5.089 1.00 32.64 66 GLU A C 1
ATOM 504 O O . GLU A 1 66 ? 31.583 27.233 4.425 1.00 32.89 66 GLU A O 1
ATOM 510 N N . LEU A 1 67 ? 31.087 26.305 6.404 1.00 30.18 67 LEU A N 1
ATOM 511 C CA . LEU A 1 67 ? 31.303 27.549 7.106 1.00 28.35 67 LEU A CA 1
ATOM 512 C C . LEU A 1 67 ? 32.802 27.841 7.250 1.00 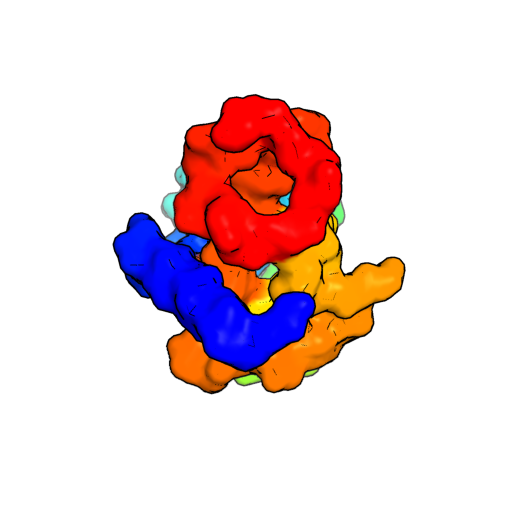27.86 67 LEU A C 1
ATOM 513 O O . LEU A 1 67 ? 33.258 28.985 7.168 1.00 28.34 67 LEU A O 1
ATOM 518 N N . GLY A 1 68 ? 33.618 26.795 7.403 1.00 26.68 68 GLY A N 1
ATOM 519 C CA . GLY A 1 68 ? 35.066 26.945 7.518 1.00 24.88 68 GLY A CA 1
ATOM 520 C C . GLY A 1 68 ? 35.610 27.379 8.881 1.00 24.87 68 GLY A C 1
ATOM 521 O O . GLY A 1 68 ? 34.861 27.909 9.699 1.00 24.15 68 GLY A O 1
ATOM 522 N N . VAL A 1 69 ? 36.897 27.216 9.195 1.00 23.91 69 VAL A N 1
ATOM 523 C CA . VAL A 1 69 ? 37.493 27.635 10.474 1.00 23.34 69 VAL A CA 1
ATOM 524 C C . VAL A 1 69 ? 37.164 29.057 10.884 1.00 23.26 69 VAL A C 1
ATOM 525 O O . VAL A 1 69 ? 36.688 29.371 11.971 1.00 23.44 69 VAL A O 1
ATOM 529 N N . GLU A 1 70 ? 37.420 29.952 9.941 1.00 24.31 70 GLU A N 1
ATOM 530 C CA . GLU A 1 70 ? 37.126 31.348 10.175 1.00 25.17 70 GLU A CA 1
ATOM 531 C C . GLU A 1 70 ? 35.627 31.663 10.268 1.00 23.43 70 GLU A C 1
ATOM 532 O O . GLU A 1 70 ? 35.249 32.515 11.084 1.00 24.56 70 GLU A O 1
ATOM 538 N N . GLY A 1 71 ? 34.722 31.006 9.522 1.00 21.44 71 GLY A N 1
ATOM 539 C CA . GLY A 1 71 ? 33.280 31.205 9.722 1.00 20.92 71 GLY A CA 1
ATOM 540 C C . GLY A 1 71 ? 32.804 30.733 11.120 1.00 21.24 71 GLY A C 1
ATOM 541 O O . GLY A 1 71 ? 32.039 31.407 11.816 1.00 22.20 71 GLY A O 1
ATOM 542 N N . VAL A 1 72 ? 33.293 29.575 11.582 1.00 18.84 72 VAL A N 1
ATOM 543 C CA . VAL A 1 72 ? 33.003 29.066 12.907 1.00 17.77 72 VAL A CA 1
ATOM 544 C C . VAL A 1 72 ? 33.433 30.054 13.981 1.00 18.37 72 VAL A C 1
ATOM 545 O O . VAL A 1 72 ? 32.638 30.407 14.851 1.00 17.29 72 VAL A O 1
ATOM 549 N N . LYS A 1 73 ? 34.674 30.547 13.908 1.00 21.35 73 LYS A N 1
ATOM 550 C CA . LYS A 1 73 ? 35.178 31.532 14.876 1.00 25.20 73 LYS A CA 1
ATOM 551 C C . LYS A 1 73 ? 34.304 32.777 15.021 1.00 26.07 73 LYS A C 1
ATOM 552 O O . LYS A 1 73 ? 34.095 33.292 16.112 1.00 26.48 73 LYS A O 1
ATOM 558 N N . THR A 1 74 ? 33.729 33.266 13.926 1.00 26.89 74 THR A N 1
ATOM 559 C CA . THR A 1 74 ? 32.761 34.361 13.964 1.00 28.52 74 THR A CA 1
ATOM 560 C C . THR A 1 74 ? 31.583 34.120 14.929 1.00 28.61 74 THR A C 1
ATOM 561 O O . THR A 1 74 ? 31.199 34.985 15.726 1.00 29.82 74 THR A O 1
ATOM 565 N N . TYR A 1 75 ? 30.996 32.913 14.916 1.00 25.03 75 TYR A N 1
ATOM 566 C CA . TYR A 1 75 ? 29.917 32.558 15.827 1.00 22.19 75 TYR A CA 1
ATOM 567 C C . TYR A 1 75 ? 30.352 32.163 17.235 1.00 22.19 75 TYR A C 1
ATOM 568 O O . TYR A 1 75 ? 29.561 32.292 18.168 1.00 22.78 75 TYR A O 1
ATOM 577 N N . ILE A 1 76 ? 31.564 31.648 17.472 1.00 22.18 76 ILE A N 1
ATOM 578 C CA . ILE A 1 76 ? 31.975 31.233 18.826 1.00 23.36 76 ILE A CA 1
ATOM 579 C C . ILE A 1 76 ? 33.060 32.105 19.456 1.00 25.54 76 ILE A C 1
ATOM 580 O O . ILE A 1 76 ? 33.595 31.747 20.500 1.00 27.16 76 ILE A O 1
ATOM 585 N N . LYS A 1 77 ? 33.466 33.254 18.891 1.00 26.69 77 LYS A N 1
ATOM 586 C CA . LYS A 1 77 ? 34.506 34.126 19.467 1.00 28.65 77 LYS A CA 1
ATOM 587 C C . LYS A 1 77 ? 34.319 34.608 20.905 1.00 28.51 77 LYS A C 1
ATOM 588 O O . LYS A 1 77 ? 35.237 35.136 21.525 1.00 29.34 77 LYS A O 1
ATOM 594 N N . THR A 1 78 ? 33.114 34.465 21.454 1.00 28.48 78 THR A N 1
ATOM 595 C CA . THR A 1 78 ? 32.850 34.767 22.870 1.00 29.90 78 THR A CA 1
ATOM 596 C C . THR A 1 78 ? 33.311 33.692 23.869 1.00 30.62 78 THR A C 1
ATOM 597 O O . THR A 1 78 ? 33.396 33.893 25.091 1.00 32.56 78 THR A O 1
ATOM 601 N N . ILE A 1 79 ? 33.599 32.493 23.388 1.00 29.79 79 ILE A N 1
ATOM 602 C CA . ILE A 1 79 ? 34.057 31.392 24.223 1.00 29.82 79 ILE A CA 1
ATOM 603 C C . ILE A 1 79 ? 35.581 31.293 24.370 1.00 28.62 79 ILE A C 1
ATOM 604 O O . ILE A 1 79 ? 36.343 31.519 23.432 1.00 28.92 79 ILE A O 1
ATOM 609 N N . GLY A 1 80 ? 36.080 30.920 25.537 1.00 28.41 80 GLY A N 1
ATOM 610 C CA . GLY A 1 80 ? 37.509 30.703 25.728 1.00 28.96 80 GLY A CA 1
ATOM 611 C C . GLY A 1 80 ? 38.130 29.690 24.764 1.00 29.56 80 GLY A C 1
ATOM 612 O O . GLY A 1 80 ? 37.500 28.728 24.337 1.00 30.17 80 GLY A O 1
ATOM 613 N N . LEU A 1 81 ? 39.369 29.935 24.326 1.00 30.12 81 LEU A N 1
ATOM 614 C CA . LEU A 1 81 ? 40.115 29.057 23.415 1.00 30.38 81 LEU A CA 1
ATOM 615 C C . LEU A 1 81 ? 39.415 28.806 22.085 1.00 31.02 81 LEU A C 1
ATOM 616 O O . LEU A 1 81 ? 39.702 27.826 21.386 1.00 30.39 81 LEU A O 1
ATOM 621 N N . TYR A 1 82 ? 38.530 29.718 21.652 1.00 31.14 82 TYR A N 1
ATOM 622 C CA . TYR A 1 82 ? 37.800 29.492 20.420 1.00 31.80 82 TYR A CA 1
ATOM 623 C C . TYR A 1 82 ? 38.656 29.285 19.153 1.00 31.60 82 TYR A C 1
ATOM 624 O O . TYR A 1 82 ? 38.206 28.631 18.206 1.00 30.35 82 TYR A O 1
ATOM 633 N N . ASN A 1 83 ? 39.923 29.731 19.060 1.00 32.03 83 ASN A N 1
ATOM 634 C CA . ASN A 1 83 ? 40.716 29.431 17.851 1.00 33.10 83 ASN A CA 1
ATOM 635 C C . ASN A 1 83 ? 41.080 27.960 17.751 1.00 31.07 83 ASN A C 1
ATOM 636 O O . ASN A 1 83 ? 40.932 27.364 16.691 1.00 30.17 83 ASN A O 1
ATOM 641 N N . SER A 1 84 ? 41.529 27.323 18.829 1.00 29.33 84 SER A N 1
ATOM 642 C CA . SER A 1 84 ? 41.817 25.887 18.771 1.00 28.61 84 SER A CA 1
ATOM 643 C C . SER A 1 84 ? 40.540 25.052 18.735 1.00 26.30 84 SER A C 1
ATOM 644 O O . SER A 1 84 ? 40.470 24.043 18.022 1.00 26.66 84 SER A O 1
ATOM 647 N N . LYS A 1 85 ? 39.491 25.511 19.442 1.00 24.09 85 LYS A N 1
ATOM 648 C CA . LYS A 1 85 ? 38.160 24.892 19.356 1.00 22.48 85 LYS A CA 1
ATOM 649 C C . LYS A 1 85 ? 37.633 24.868 17.922 1.00 22.64 85 LYS A C 1
ATOM 650 O O . LYS A 1 85 ? 37.261 23.807 17.418 1.00 22.96 85 LYS A O 1
ATOM 656 N N . ALA A 1 86 ? 37.674 25.998 17.198 1.00 22.48 86 ALA A N 1
ATOM 657 C CA . ALA A 1 86 ? 37.271 26.038 15.789 1.00 22.97 86 ALA A CA 1
ATOM 658 C C . ALA A 1 86 ? 38.054 25.071 14.879 1.00 22.61 86 ALA A C 1
ATOM 659 O O . ALA A 1 86 ? 37.444 24.401 14.038 1.00 20.76 86 ALA A O 1
ATOM 661 N N . GLU A 1 87 ? 39.386 24.929 15.074 1.00 24.54 87 GLU A N 1
ATOM 662 C CA . GLU A 1 87 ? 40.216 23.919 14.385 1.00 27.93 87 GLU A CA 1
ATOM 663 C C . GLU A 1 87 ? 39.763 22.497 14.698 1.00 26.71 87 GLU A C 1
ATOM 664 O O . GLU A 1 87 ? 39.478 21.716 13.792 1.00 27.06 87 GLU A O 1
ATOM 670 N N . ASN A 1 88 ? 39.670 22.132 15.982 1.00 26.02 88 ASN A N 1
ATOM 671 C CA . ASN A 1 88 ? 39.158 20.813 16.364 1.00 25.07 88 ASN A CA 1
ATOM 672 C C . ASN A 1 88 ? 37.786 20.529 15.791 1.00 22.81 88 ASN A C 1
ATOM 673 O O . ASN A 1 88 ? 37.540 19.425 15.303 1.00 23.04 88 ASN A O 1
ATOM 678 N N . ILE A 1 89 ? 36.881 21.513 15.796 1.00 21.04 89 ILE A N 1
ATOM 679 C CA . ILE A 1 89 ? 35.567 21.311 15.194 1.00 20.36 89 ILE A CA 1
ATOM 680 C C . ILE A 1 89 ? 35.657 20.941 13.708 1.00 21.84 89 ILE A C 1
ATOM 681 O O . ILE A 1 89 ? 35.124 19.908 13.289 1.00 20.99 89 ILE A O 1
ATOM 686 N N . ILE A 1 90 ? 36.368 21.726 12.884 1.00 22.16 90 ILE A N 1
ATOM 687 C CA . ILE A 1 90 ? 36.455 21.430 11.449 1.00 23.16 90 ILE A CA 1
ATOM 688 C C . ILE A 1 90 ? 37.092 20.064 11.145 1.00 22.94 90 ILE A C 1
ATOM 689 O O . ILE A 1 90 ? 36.585 19.255 10.355 1.00 21.85 90 ILE A O 1
ATOM 694 N N . LYS A 1 91 ? 38.178 19.768 11.866 1.00 24.71 91 LYS A N 1
ATOM 695 C CA . LYS A 1 91 ? 38.820 18.459 11.756 1.00 26.10 91 LYS A CA 1
ATOM 696 C C . LYS A 1 91 ? 37.892 17.319 12.143 1.00 24.93 91 LYS A C 1
ATOM 697 O O . LYS A 1 91 ? 37.736 16.378 11.348 1.00 25.59 91 LYS A O 1
ATOM 703 N N . THR A 1 92 ? 37.167 17.439 13.271 1.00 22.60 92 THR A N 1
ATOM 704 C CA . THR A 1 92 ? 36.219 16.394 13.669 1.00 21.86 92 THR A CA 1
ATOM 705 C C . THR A 1 92 ? 35.143 16.212 12.621 1.00 21.03 92 THR A C 1
ATOM 706 O O . THR A 1 92 ? 34.806 15.096 12.263 1.00 20.84 92 THR A O 1
ATOM 710 N N . CYS A 1 93 ? 34.583 17.279 12.044 1.00 22.61 93 CYS A N 1
ATOM 711 C CA . CYS A 1 93 ? 33.573 17.185 10.978 1.00 23.89 93 CYS A CA 1
ATOM 712 C C . CYS A 1 93 ? 34.072 16.451 9.717 1.00 24.89 93 CYS A C 1
ATOM 713 O O . CYS A 1 93 ? 33.372 15.652 9.085 1.00 24.23 93 CYS A O 1
ATOM 716 N N . ARG A 1 94 ? 35.342 16.660 9.372 1.00 27.53 94 ARG A N 1
ATOM 717 C CA . ARG A 1 94 ? 35.944 15.971 8.239 1.00 30.86 94 ARG A CA 1
ATOM 718 C C . ARG A 1 94 ? 36.037 14.461 8.463 1.00 31.04 94 ARG A C 1
ATOM 719 O O . ARG A 1 94 ? 35.512 13.664 7.674 1.00 30.36 94 ARG A O 1
ATOM 727 N N . ILE A 1 95 ? 36.612 14.063 9.613 1.00 30.29 95 ILE A N 1
ATOM 728 C CA . ILE A 1 95 ? 36.653 12.645 10.034 1.00 29.25 95 ILE A CA 1
ATOM 729 C C . ILE A 1 95 ? 35.269 11.970 10.065 1.00 29.78 95 ILE A C 1
ATOM 730 O O . ILE A 1 95 ? 35.099 10.827 9.601 1.00 30.69 95 ILE A O 1
ATOM 735 N N . LEU A 1 96 ? 34.249 12.666 10.609 1.00 28.59 96 LEU A N 1
ATOM 736 C CA . LEU A 1 96 ? 32.893 12.145 10.609 1.00 28.67 96 LEU A CA 1
ATOM 737 C C . LEU A 1 96 ? 32.382 11.969 9.201 1.00 30.78 96 LEU A C 1
ATOM 738 O O . LEU A 1 96 ? 31.729 10.973 8.909 1.00 29.82 96 LEU A O 1
ATOM 743 N N . LEU A 1 97 ? 32.712 12.879 8.288 1.00 32.88 97 LEU A N 1
ATOM 744 C CA . LEU A 1 97 ? 32.251 12.743 6.909 1.00 35.33 97 LEU A CA 1
ATOM 745 C C . LEU A 1 97 ? 32.894 11.596 6.121 1.00 35.92 97 LEU A C 1
ATOM 746 O O . LEU A 1 97 ? 32.232 10.778 5.473 1.00 34.81 97 LEU A O 1
ATOM 751 N N . GLU A 1 98 ? 34.212 11.515 6.250 1.00 38.56 98 GLU A N 1
ATOM 752 C CA . GLU A 1 98 ? 35.005 10.458 5.627 1.00 41.81 98 GLU A CA 1
ATOM 753 C C . GLU A 1 98 ? 34.777 9.091 6.290 1.00 41.96 98 GLU A C 1
ATOM 754 O O . GLU A 1 98 ? 33.974 8.259 5.853 1.00 43.43 98 GLU A O 1
ATOM 760 N N . GLN A 1 99 ? 35.365 8.930 7.470 1.00 40.67 99 GLN A N 1
ATOM 761 C CA . GLN A 1 99 ? 35.332 7.660 8.164 1.00 40.43 99 GLN A CA 1
ATOM 762 C C . GLN A 1 99 ? 34.038 7.190 8.794 1.00 39.35 99 GLN A C 1
ATOM 763 O O . GLN A 1 99 ? 33.859 5.999 9.017 1.00 40.29 99 GLN A O 1
ATOM 769 N N . HIS A 1 100 ? 33.126 8.077 9.182 1.00 37.39 100 HIS A N 1
ATOM 770 C CA . HIS A 1 100 ? 31.932 7.656 9.915 1.00 35.41 100 HIS A CA 1
ATOM 771 C C . HIS A 1 100 ? 30.605 8.016 9.272 1.00 35.95 100 HIS A C 1
ATOM 772 O O . HIS A 1 100 ? 29.512 7.944 9.841 1.00 35.77 100 HIS A O 1
ATOM 779 N N . ASN A 1 101 ? 30.780 8.466 8.040 1.00 37.06 101 ASN A N 1
ATOM 780 C CA . ASN A 1 101 ? 29.721 8.866 7.129 1.00 39.76 101 ASN A CA 1
ATOM 781 C C . ASN A 1 101 ? 28.625 9.839 7.569 1.00 38.85 101 ASN A C 1
ATOM 782 O O . ASN A 1 101 ? 27.409 9.715 7.393 1.00 37.33 101 ASN A O 1
ATOM 787 N N . GLY A 1 102 ? 29.196 10.938 8.063 1.00 37.93 102 GLY A N 1
ATOM 788 C CA . GLY A 1 102 ? 28.462 12.061 8.646 1.00 38.35 102 GLY A CA 1
ATOM 789 C C . GLY A 1 102 ? 27.744 11.800 9.980 1.00 37.88 102 GLY A C 1
ATOM 790 O O . GLY A 1 102 ? 26.944 12.617 10.443 1.00 38.42 102 GLY A O 1
ATOM 791 N N . GLU A 1 103 ? 27.977 10.639 10.585 1.00 36.97 103 GLU A N 1
ATOM 792 C CA . GLU A 1 103 ? 27.362 10.256 11.846 1.00 35.79 103 GLU A CA 1
ATOM 793 C C . GLU A 1 103 ? 28.3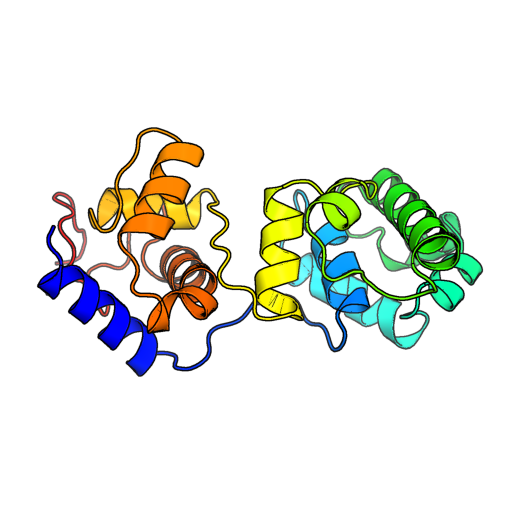30 10.362 13.003 1.00 31.95 103 GLU A C 1
ATOM 794 O O . GLU A 1 103 ? 29.539 10.160 12.838 1.00 29.67 103 GLU A O 1
ATOM 800 N N . VAL A 1 104 ? 27.787 10.654 14.185 1.00 28.34 104 VAL A N 1
ATOM 801 C CA . VAL A 1 104 ? 28.572 10.515 15.403 1.00 25.70 104 VAL A CA 1
ATOM 802 C C . VAL A 1 104 ? 28.578 8.996 15.723 1.00 24.49 104 VAL A C 1
ATOM 803 O O . VAL A 1 104 ? 27.515 8.387 15.915 1.00 23.57 104 VAL A O 1
ATOM 807 N N . PRO A 1 105 ? 29.716 8.298 15.750 1.00 24.35 105 PRO A N 1
ATOM 808 C CA . PRO A 1 105 ? 29.793 6.869 16.029 1.00 25.44 105 PRO A CA 1
ATOM 809 C C . PRO A 1 105 ? 29.491 6.430 17.467 1.00 26.22 105 PRO A C 1
ATOM 810 O O . PRO A 1 105 ? 30.075 6.962 18.420 1.00 26.47 105 PRO A O 1
ATOM 814 N N . GLU A 1 106 ? 28.632 5.437 17.683 1.00 26.11 106 GLU A N 1
ATOM 815 C CA . GLU A 1 106 ? 28.460 4.880 19.019 1.00 26.19 106 GLU A CA 1
ATOM 816 C C . GLU A 1 106 ? 29.611 3.954 19.430 1.00 27.09 106 GLU A C 1
ATOM 817 O O . GLU A 1 106 ? 29.453 2.748 19.640 1.00 28.52 106 GLU A O 1
ATOM 823 N N . ASP A 1 107 ? 30.823 4.467 19.543 1.00 28.39 107 ASP A N 1
ATOM 824 C CA . ASP A 1 107 ? 31.975 3.662 19.899 1.00 29.91 107 ASP A CA 1
ATOM 825 C C . ASP A 1 107 ? 33.023 4.489 20.629 1.00 30.57 107 ASP A C 1
ATOM 826 O O . ASP A 1 107 ? 33.550 5.450 20.060 1.00 30.55 107 ASP A O 1
ATOM 831 N N . ARG A 1 108 ? 33.383 4.098 21.856 1.00 30.44 108 ARG A N 1
ATOM 832 C CA . ARG A 1 108 ? 34.368 4.820 22.655 1.00 32.35 108 ARG A CA 1
ATOM 833 C C . ARG A 1 108 ? 35.720 5.084 22.006 1.00 32.06 108 ARG A C 1
ATOM 834 O O . ARG A 1 108 ? 36.158 6.226 21.913 1.00 31.67 108 ARG A O 1
ATOM 842 N N . ALA A 1 109 ? 36.410 4.069 21.498 1.00 32.13 109 ALA A N 1
ATOM 843 C CA . ALA A 1 109 ? 37.685 4.307 20.823 1.00 31.27 109 ALA A CA 1
ATOM 844 C C . ALA A 1 109 ? 37.553 5.240 19.596 1.00 29.99 109 ALA A C 1
ATOM 845 O O . ALA A 1 109 ? 38.341 6.163 19.418 1.00 30.84 109 ALA A O 1
ATOM 847 N N . ALA A 1 110 ? 36.519 5.100 18.769 1.00 26.58 110 ALA A N 1
ATOM 848 C CA . ALA A 1 110 ? 36.305 6.021 17.665 1.00 26.45 110 ALA A CA 1
ATOM 849 C C . ALA A 1 110 ? 36.082 7.468 18.155 1.00 27.05 110 ALA A C 1
ATOM 850 O O . ALA A 1 110 ? 36.694 8.398 17.635 1.00 26.82 110 ALA A O 1
ATOM 852 N N . LEU A 1 111 ? 35.259 7.705 19.180 1.00 25.58 111 LEU A N 1
ATOM 853 C CA . LEU A 1 111 ? 35.078 9.052 19.682 1.00 23.77 111 LEU A CA 1
ATOM 854 C C . LEU A 1 111 ? 36.339 9.626 20.303 1.00 25.26 111 LEU A C 1
ATOM 855 O O . LEU A 1 111 ? 36.687 10.780 20.064 1.00 25.34 111 LEU A O 1
ATOM 860 N N . GLU A 1 112 ? 37.089 8.826 21.061 1.00 26.97 112 GLU A N 1
ATOM 861 C CA . GLU A 1 112 ? 38.370 9.250 21.655 1.00 30.27 112 GLU A CA 1
ATOM 862 C C . GLU A 1 112 ? 39.498 9.624 20.685 1.00 30.85 112 GLU A C 1
ATOM 863 O O . GLU A 1 112 ? 40.462 10.346 20.972 1.00 32.30 112 GLU A O 1
ATOM 869 N N . ALA A 1 113 ? 39.376 9.042 19.501 1.00 31.08 113 ALA A N 1
ATOM 870 C CA . ALA A 1 113 ? 40.233 9.361 18.371 1.00 32.21 113 ALA A CA 1
ATOM 871 C C . ALA A 1 113 ? 40.021 10.767 17.778 1.00 32.99 113 ALA A C 1
ATOM 872 O O . ALA A 1 113 ? 40.873 11.343 17.090 1.00 34.25 113 ALA A O 1
ATOM 874 N N . LEU A 1 114 ? 38.829 11.328 17.997 1.00 32.35 114 LEU A N 1
ATOM 875 C CA . LEU A 1 114 ? 38.498 12.634 17.464 1.00 31.04 114 LEU A CA 1
ATOM 876 C C . LEU A 1 114 ? 39.229 13.758 18.177 1.00 30.65 114 LEU A C 1
ATOM 877 O O . LEU A 1 114 ? 39.395 13.766 19.403 1.00 31.05 114 LEU A O 1
ATOM 882 N N . PRO A 1 115 ? 39.680 14.762 17.436 1.00 31.44 115 PRO A N 1
ATOM 883 C CA . PRO A 1 115 ? 40.379 15.922 17.958 1.00 32.14 115 PRO A CA 1
ATOM 884 C C . PRO A 1 115 ? 39.612 16.684 19.017 1.00 32.42 115 PRO A C 1
ATOM 885 O O . PRO A 1 115 ? 38.498 17.155 18.795 1.00 32.98 115 PRO A O 1
ATOM 889 N N . GLY A 1 116 ? 40.178 16.819 20.195 1.00 33.27 116 GLY A N 1
ATOM 890 C CA . GLY A 1 116 ? 39.501 17.553 21.259 1.00 35.50 116 GLY A CA 1
ATOM 891 C C . GLY A 1 116 ? 38.661 16.686 22.186 1.00 35.49 116 GLY A C 1
ATOM 892 O O . GLY A 1 116 ? 38.318 17.092 23.291 1.00 36.53 116 GLY A O 1
ATOM 893 N N . VAL A 1 117 ? 38.309 15.470 21.809 1.00 36.01 117 VAL A N 1
ATOM 894 C CA . VAL A 1 117 ? 37.537 14.666 22.729 1.00 36.68 117 VAL A CA 1
ATOM 895 C C . VAL A 1 117 ? 38.368 13.537 23.353 1.00 37.74 117 VAL A C 1
ATOM 896 O O . VAL A 1 117 ? 39.049 12.746 22.705 1.00 38.60 117 VAL A O 1
ATOM 900 N N . GLY A 1 118 ? 38.428 13.524 24.684 1.00 37.91 118 GLY A N 1
ATOM 901 C CA . GLY A 1 118 ? 39.163 12.472 25.408 1.00 38.24 118 GLY A CA 1
ATOM 902 C C . GLY A 1 118 ? 38.273 11.401 26.061 1.00 38.08 118 GLY A C 1
ATOM 903 O O . GLY A 1 118 ? 37.069 11.339 25.791 1.00 37.62 118 GLY A O 1
ATOM 904 N N . ARG A 1 119 ? 38.788 10.557 26.964 1.00 38.65 119 ARG A N 1
ATOM 905 C CA . ARG A 1 119 ? 37.962 9.532 27.635 1.00 38.01 119 ARG A CA 1
ATOM 906 C C . ARG A 1 119 ? 36.700 10.013 28.357 1.00 34.52 119 ARG A C 1
ATOM 907 O O . ARG A 1 119 ? 35.623 9.438 28.173 1.00 31.98 119 ARG A O 1
ATOM 915 N N . LYS A 1 120 ? 36.832 11.064 29.182 1.00 31.66 120 LYS A N 1
ATOM 916 C CA . LYS A 1 120 ? 35.696 11.613 29.913 1.00 29.08 120 LYS A CA 1
ATOM 917 C C . LYS A 1 120 ? 34.648 12.194 28.981 1.00 26.72 120 LYS A C 1
ATOM 918 O O . LYS A 1 120 ? 33.443 12.038 29.174 1.00 26.12 120 LYS A O 1
ATOM 924 N N . THR A 1 121 ? 35.120 12.876 27.940 1.00 24.58 121 THR A N 1
ATOM 925 C CA . THR A 1 121 ? 34.204 13.434 26.947 1.00 23.92 121 THR A CA 1
ATOM 926 C C . THR A 1 121 ? 33.483 12.354 26.158 1.00 19.84 121 THR A C 1
ATOM 927 O O . THR A 1 121 ? 32.273 12.422 26.000 1.00 19.19 121 THR A O 1
ATOM 931 N N . ALA A 1 122 ? 34.190 11.348 25.646 1.00 17.63 122 ALA A N 1
ATOM 932 C CA . ALA A 1 122 ? 33.584 10.183 24.988 1.00 16.23 122 ALA A CA 1
ATOM 933 C C . ALA A 1 122 ? 32.530 9.504 25.869 1.00 15.23 122 ALA A C 1
ATOM 934 O O . ALA A 1 122 ? 31.411 9.249 25.459 1.00 15.45 122 ALA A O 1
ATOM 936 N N . ASN A 1 123 ? 32.843 9.289 27.146 1.00 15.49 123 ASN A N 1
ATOM 937 C CA . ASN A 1 123 ? 31.899 8.779 28.129 1.00 15.45 123 ASN A CA 1
ATOM 938 C C . ASN A 1 123 ? 30.735 9.686 28.364 1.00 14.25 123 ASN A C 1
ATOM 939 O O . ASN A 1 123 ? 29.619 9.200 28.444 1.00 12.25 123 ASN A O 1
ATOM 944 N N . VAL A 1 124 ? 30.901 10.999 28.444 1.00 13.89 124 VAL A N 1
ATOM 945 C CA . VAL A 1 124 ? 29.749 11.876 28.583 1.00 12.91 124 VAL A CA 1
ATOM 946 C C . VAL A 1 124 ? 28.876 11.793 27.312 1.00 11.99 124 VAL A C 1
ATOM 947 O O . VAL A 1 124 ? 27.647 11.692 27.401 1.00 11.71 124 VAL A O 1
ATOM 951 N N . VAL A 1 125 ? 29.473 11.824 26.108 1.00 11.78 125 VAL A N 1
ATOM 952 C CA . VAL A 1 125 ? 28.676 11.728 24.879 1.00 12.36 125 VAL A CA 1
ATOM 953 C C . VAL A 1 125 ? 27.937 10.391 24.737 1.00 10.56 125 VAL A C 1
ATOM 954 O O . VAL A 1 125 ? 26.733 10.392 24.491 1.00 10.55 125 VAL A O 1
ATOM 958 N N . LEU A 1 126 ? 28.575 9.241 24.996 1.00 12.12 126 LEU A N 1
ATOM 959 C CA . LEU A 1 126 ? 27.922 7.925 24.967 1.00 11.09 126 LEU A CA 1
ATOM 960 C C . LEU A 1 126 ? 26.787 7.852 25.969 1.00 10.31 126 LEU A C 1
ATOM 961 O O . LEU A 1 126 ? 25.687 7.396 25.672 1.00 9.18 126 LEU A O 1
ATOM 966 N N . ASN A 1 127 ? 26.984 8.335 27.202 1.00 10.69 127 ASN A N 1
ATOM 967 C CA . ASN A 1 127 ? 25.875 8.400 28.176 1.00 10.57 127 ASN A CA 1
ATOM 968 C C . ASN A 1 127 ? 24.717 9.353 27.800 1.00 10.99 127 ASN A C 1
ATOM 969 O O . ASN A 1 127 ? 23.536 8.971 27.808 1.00 10.53 127 ASN A O 1
ATOM 974 N N . THR A 1 128 ? 25.044 10.582 27.387 1.00 11.50 128 THR A N 1
ATOM 975 C CA . THR A 1 128 ? 24.014 11.618 27.220 1.00 12.48 128 THR A CA 1
ATOM 976 C C . THR A 1 128 ? 23.318 11.541 25.877 1.00 13.45 128 THR A C 1
ATOM 977 O O . THR A 1 128 ? 22.092 11.605 25.803 1.00 13.54 128 THR A O 1
ATOM 981 N N . ALA A 1 129 ? 24.062 11.334 24.802 1.00 13.44 129 ALA A N 1
ATOM 982 C CA . ALA A 1 129 ? 23.383 11.208 23.525 1.00 15.88 129 ALA A CA 1
ATOM 983 C C . ALA A 1 129 ? 22.861 9.780 23.224 1.00 16.42 129 ALA A C 1
ATOM 984 O O . ALA A 1 129 ? 21.814 9.601 22.590 1.00 18.03 129 ALA A O 1
ATOM 986 N N . PHE A 1 130 ? 23.536 8.699 23.649 1.00 16.43 130 PHE A N 1
ATOM 987 C CA . PHE A 1 130 ? 23.153 7.341 23.259 1.00 14.94 130 PHE A CA 1
ATOM 988 C C . PHE A 1 130 ? 22.693 6.456 24.390 1.00 16.39 130 PHE A C 1
ATOM 989 O O . PHE A 1 130 ? 22.443 5.280 24.171 1.00 17.31 130 PHE A O 1
ATOM 997 N N . GLY A 1 131 ? 22.633 6.942 25.627 1.00 14.92 131 GLY A N 1
ATOM 998 C CA . GLY A 1 131 ? 22.076 6.160 26.727 1.00 14.01 131 GLY A CA 1
ATOM 999 C C . GLY A 1 131 ? 22.931 5.016 27.277 1.00 14.08 131 GLY A C 1
ATOM 1000 O O . GLY A 1 131 ? 22.407 4.055 27.872 1.00 15.57 131 GLY A O 1
ATOM 1001 N N . TRP A 1 132 ? 24.251 5.064 27.072 1.00 12.63 132 TRP A N 1
ATOM 1002 C CA . TRP A 1 132 ? 25.177 4.053 27.588 1.00 13.25 132 TRP A CA 1
ATOM 1003 C C . TRP A 1 132 ? 25.337 4.099 29.135 1.00 15.46 132 TRP A C 1
ATOM 1004 O O . TRP A 1 132 ? 25.278 5.186 29.764 1.00 15.43 132 TRP A O 1
ATOM 1015 N N . PRO A 1 133 ? 25.565 2.977 29.832 1.00 15.37 133 PRO A N 1
ATOM 1016 C CA . PRO A 1 133 ? 25.758 2.959 31.293 1.00 15.94 133 PRO A CA 1
ATOM 1017 C C . PRO A 1 133 ? 27.162 3.415 31.706 1.00 16.61 133 PRO A C 1
ATOM 1018 O O . PRO A 1 133 ? 27.865 2.748 32.474 1.00 18.45 133 PRO A O 1
ATOM 1022 N N . THR A 1 134 ? 27.675 4.508 31.131 1.00 15.80 134 THR A N 1
ATOM 1023 C CA . THR A 1 134 ? 29.001 5.020 31.506 1.00 14.99 134 THR A CA 1
ATOM 1024 C C . THR A 1 134 ? 28.839 6.160 32.525 1.00 14.07 134 THR A C 1
ATOM 1025 O O . THR A 1 134 ? 27.846 6.908 32.564 1.00 12.71 134 THR A O 1
ATOM 1029 N N . ILE A 1 135 ? 29.770 6.219 33.448 1.00 14.29 135 ILE A N 1
ATOM 1030 C CA . ILE A 1 135 ? 29.680 7.180 34.544 1.00 15.59 135 ILE A CA 1
ATOM 1031 C C . ILE A 1 135 ? 30.969 7.986 34.663 1.00 15.89 135 ILE A C 1
ATOM 1032 O O . ILE A 1 135 ? 31.878 7.644 35.423 1.00 18.16 135 ILE A O 1
ATOM 1037 N N . ALA A 1 136 ? 31.098 9.052 33.866 1.00 15.66 136 ALA A N 1
ATOM 1038 C CA . ALA A 1 136 ? 32.276 9.911 33.933 1.00 15.86 136 ALA A CA 1
ATOM 1039 C C . ALA A 1 136 ? 32.391 10.736 35.236 1.00 16.02 136 ALA A C 1
ATOM 1040 O O . ALA A 1 136 ? 31.404 11.303 35.710 1.00 16.11 136 ALA A O 1
ATOM 1042 N N . VAL A 1 137 ? 33.546 10.798 35.889 1.00 15.16 137 VAL A N 1
ATOM 1043 C CA . VAL A 1 137 ? 33.733 11.541 37.146 1.00 15.68 137 VAL A CA 1
ATOM 1044 C C . VAL A 1 137 ? 34.532 12.840 36.981 1.00 15.57 137 VAL A C 1
ATOM 1045 O O . VAL A 1 137 ? 35.654 12.933 36.483 1.00 15.11 137 VAL A O 1
ATOM 1049 N N . ASP A 1 138 ? 33.841 13.909 37.339 1.00 14.74 138 ASP A N 1
ATOM 1050 C CA . ASP A 1 138 ? 34.492 15.222 37.369 1.00 15.00 138 ASP A CA 1
ATOM 1051 C C . ASP A 1 138 ? 34.778 15.675 38.818 1.00 14.74 138 ASP A C 1
ATOM 1052 O O . ASP A 1 138 ? 34.479 14.946 39.757 1.00 13.25 138 ASP A O 1
ATOM 1057 N N . THR A 1 139 ? 35.238 16.901 39.050 1.00 15.19 139 THR A N 1
ATOM 1058 C CA . THR A 1 139 ? 35.444 17.437 40.404 1.00 14.35 139 THR A CA 1
ATOM 1059 C C . THR A 1 139 ? 34.152 17.432 41.225 1.00 14.74 139 THR A C 1
ATOM 1060 O O . THR A 1 139 ? 34.176 16.972 42.359 1.00 13.66 139 THR A O 1
ATOM 1064 N N . HIS A 1 140 ? 32.962 17.824 40.706 1.00 13.32 140 HIS A N 1
ATOM 1065 C CA . HIS A 1 140 ? 31.698 17.722 41.466 1.00 14.68 140 HIS A CA 1
ATOM 1066 C C . HIS A 1 140 ? 31.289 16.323 41.936 1.00 13.35 140 HIS A C 1
ATOM 1067 O O . HIS A 1 140 ? 30.944 16.117 43.094 1.00 12.16 140 HIS A O 1
ATOM 1074 N N . ILE A 1 141 ? 31.336 15.333 41.038 1.00 12.02 141 ILE A N 1
ATOM 1075 C CA . ILE A 1 141 ? 30.981 13.978 41.390 1.00 11.18 141 ILE A CA 1
ATOM 1076 C C . ILE A 1 141 ? 32.061 13.463 42.327 1.00 9.82 141 ILE A C 1
ATOM 1077 O O . ILE A 1 141 ? 31.693 12.805 43.291 1.00 10.57 141 ILE A O 1
ATOM 1082 N N . PHE A 1 142 ? 33.349 13.778 42.128 1.00 9.08 142 PHE A N 1
ATOM 1083 C CA . PHE A 1 142 ? 34.361 13.368 43.077 1.00 9.42 142 PHE A CA 1
ATOM 1084 C C . PHE A 1 142 ? 34.064 13.920 44.484 1.00 10.31 142 PHE A C 1
ATOM 1085 O O . PHE A 1 142 ? 34.044 13.158 45.467 1.00 10.56 142 PHE A O 1
ATOM 1093 N N . ARG A 1 143 ? 33.788 15.210 44.650 1.00 10.12 143 ARG A N 1
ATOM 1094 C CA . ARG A 1 143 ? 33.456 15.760 45.977 1.00 10.27 143 ARG A CA 1
ATOM 1095 C C . ARG A 1 143 ? 32.217 15.153 46.617 1.00 10.12 143 ARG A C 1
ATOM 1096 O O . ARG A 1 143 ? 32.229 14.745 47.773 1.00 10.61 143 ARG A O 1
ATOM 1104 N N . VAL A 1 144 ? 31.142 14.975 45.850 1.00 10.33 144 VAL A N 1
ATOM 1105 C CA . VAL A 1 144 ? 29.907 14.361 46.349 1.00 11.71 144 VAL A CA 1
ATOM 1106 C C . VAL A 1 144 ? 30.156 12.919 46.812 1.00 13.07 144 VAL A C 1
ATOM 1107 O O . VAL A 1 144 ? 29.787 12.517 47.921 1.00 13.93 144 VAL A O 1
ATOM 1111 N N . CYS A 1 145 ? 30.840 12.095 46.007 1.00 11.53 145 CYS A N 1
ATOM 1112 C CA . CYS A 1 145 ? 31.060 10.702 46.373 1.00 12.37 145 CYS A CA 1
ATOM 1113 C C . CYS A 1 145 ? 31.912 10.536 47.632 1.00 11.06 145 CYS A C 1
ATOM 1114 O O . CYS A 1 145 ? 31.640 9.654 48.438 1.00 13.54 145 CYS A O 1
ATOM 1117 N N . ASN A 1 146 ? 32.915 11.390 47.825 1.00 11.00 146 ASN A N 1
ATOM 1118 C CA . ASN A 1 146 ? 33.736 11.359 49.016 1.00 13.17 146 ASN A CA 1
ATOM 1119 C C . ASN A 1 146 ? 33.035 11.985 50.201 1.00 13.78 146 ASN A C 1
ATOM 1120 O O . ASN A 1 146 ? 33.094 11.381 51.268 1.00 17.13 146 ASN A O 1
ATOM 1125 N N . ARG A 1 147 ? 32.348 13.126 50.100 1.00 13.27 147 ARG A N 1
ATOM 1126 C CA . ARG A 1 147 ? 31.598 13.645 51.246 1.00 14.74 147 ARG A CA 1
ATOM 1127 C C . ARG A 1 147 ? 30.516 12.702 51.780 1.00 15.12 147 ARG A C 1
ATOM 1128 O O . ARG A 1 147 ? 30.497 12.352 52.972 1.00 16.50 147 ARG A O 1
ATOM 1136 N N . THR A 1 148 ? 29.652 12.181 50.908 1.00 14.75 148 THR A N 1
ATOM 1137 C CA . THR A 1 148 ? 28.587 11.271 51.342 1.00 13.65 148 THR A CA 1
ATOM 1138 C C . THR A 1 148 ? 29.022 9.859 51.768 1.00 15.66 148 THR A C 1
ATOM 1139 O O . THR A 1 148 ? 28.309 9.144 52.486 1.00 15.53 148 THR A O 1
ATOM 1143 N N . GLN A 1 149 ? 30.234 9.471 51.304 1.00 15.97 149 GLN A N 1
ATOM 1144 C CA . GLN A 1 149 ? 30.803 8.119 51.372 1.00 16.11 149 GLN A CA 1
ATOM 1145 C C . GLN A 1 149 ? 30.084 7.124 50.444 1.00 16.31 149 GLN A C 1
ATOM 1146 O O . GLN A 1 149 ? 30.232 5.903 50.571 1.00 15.38 149 GLN A O 1
ATOM 1152 N N . PHE A 1 150 ? 29.274 7.605 49.477 1.00 14.50 150 PHE A N 1
ATOM 1153 C CA . PHE A 1 150 ? 28.600 6.762 48.480 1.00 14.23 150 PHE A CA 1
ATOM 1154 C C . PHE A 1 150 ? 29.636 5.962 47.690 1.00 14.63 150 PHE A C 1
ATOM 1155 O O . PHE A 1 150 ? 29.486 4.766 47.481 1.00 16.23 150 PHE A O 1
ATOM 1163 N N . ALA A 1 151 ? 30.739 6.572 47.243 1.00 14.17 151 ALA A N 1
ATOM 1164 C CA . ALA A 1 151 ? 31.795 5.846 46.542 1.00 15.32 151 ALA A CA 1
ATOM 1165 C C . ALA A 1 151 ? 33.112 6.590 46.735 1.00 15.27 151 ALA A C 1
ATOM 1166 O O . ALA A 1 151 ? 33.560 7.336 45.868 1.00 15.52 151 ALA A O 1
ATOM 1168 N N . PRO A 1 152 ? 33.770 6.498 47.892 1.00 15.38 152 PRO A N 1
ATOM 1169 C CA . PRO A 1 152 ? 34.981 7.240 48.170 1.00 15.44 152 PRO A CA 1
ATOM 1170 C C . PRO A 1 152 ? 36.169 6.759 47.366 1.00 14.43 152 PRO A C 1
ATOM 1171 O O . PRO A 1 152 ? 36.238 5.628 46.923 1.00 15.26 152 PRO A O 1
ATOM 1175 N N . GLY A 1 153 ? 37.118 7.623 47.099 1.00 13.64 153 GLY A N 1
ATOM 1176 C CA . GLY A 1 153 ? 38.324 7.257 46.405 1.00 13.75 153 GLY A CA 1
ATOM 1177 C C . GLY A 1 153 ? 39.321 8.389 46.461 1.00 14.54 153 GLY A C 1
ATOM 1178 O O . GLY A 1 153 ? 38.930 9.533 46.695 1.00 15.59 153 GLY A O 1
ATOM 1179 N N . LYS A 1 154 ? 40.614 8.110 46.244 1.00 15.53 154 LYS A N 1
ATOM 1180 C CA . LYS A 1 154 ? 41.692 9.098 46.298 1.00 15.63 154 LYS A CA 1
ATOM 1181 C C . LYS A 1 154 ? 41.917 9.896 45.034 1.00 15.72 154 LYS A C 1
ATOM 1182 O O . LYS A 1 154 ? 42.568 10.920 45.051 1.00 15.82 154 LYS A O 1
ATOM 1188 N N . ASN A 1 155 ? 41.478 9.400 43.899 1.00 15.47 155 ASN A N 1
ATOM 1189 C CA . ASN A 1 155 ? 41.587 10.110 42.642 1.00 17.46 155 ASN A CA 1
ATOM 1190 C C . ASN A 1 155 ? 40.392 9.752 41.751 1.00 18.41 155 ASN A C 1
ATOM 1191 O O . ASN A 1 155 ? 39.545 8.913 42.113 1.00 15.76 155 ASN A O 1
ATOM 1196 N N . VAL A 1 156 ? 40.291 10.359 40.580 1.00 19.55 156 VAL A N 1
ATOM 1197 C CA . VAL A 1 156 ? 39.180 10.115 39.678 1.00 21.38 156 VAL A CA 1
ATOM 1198 C C . VAL A 1 156 ? 38.966 8.650 39.294 1.00 21.76 156 VAL A C 1
ATOM 1199 O O . VAL A 1 156 ? 37.836 8.160 39.399 1.00 21.75 156 VAL A O 1
ATOM 1203 N N . GLU A 1 157 ? 40.015 7.904 38.913 1.00 22.36 157 GLU A N 1
ATOM 1204 C CA . GLU A 1 157 ? 39.862 6.504 38.505 1.00 23.64 157 GLU A CA 1
ATOM 1205 C C . GLU A 1 157 ? 39.315 5.576 39.579 1.00 21.02 157 GLU A C 1
ATOM 1206 O O . GLU A 1 157 ? 38.435 4.758 39.296 1.00 19.84 157 GLU A O 1
ATOM 1212 N N . GLN A 1 158 ? 39.743 5.728 40.835 1.00 18.93 158 GLN A N 1
ATOM 1213 C CA . GLN A 1 158 ? 39.191 4.937 41.939 1.00 17.65 158 GLN A CA 1
ATOM 1214 C C . GLN A 1 158 ? 37.697 5.179 42.184 1.00 15.86 158 GLN A C 1
ATOM 1215 O O . GLN A 1 158 ? 36.929 4.243 42.451 1.00 16.64 158 GLN A O 1
ATOM 1221 N N . VAL A 1 159 ? 37.248 6.440 42.084 1.00 14.30 159 VAL A N 1
ATOM 1222 C CA . VAL A 1 159 ? 35.832 6.745 42.296 1.00 13.22 159 VAL A CA 1
ATOM 1223 C C . VAL A 1 159 ? 35.040 6.196 41.114 1.00 13.60 159 VAL A C 1
ATOM 1224 O O . VAL A 1 159 ? 34.019 5.546 41.308 1.00 12.35 159 VAL A O 1
ATOM 1228 N N . GLU A 1 160 ? 35.549 6.352 39.890 1.00 14.77 160 GLU A N 1
ATOM 1229 C CA . GLU A 1 160 ? 34.891 5.810 38.705 1.00 18.57 160 GLU A CA 1
ATOM 1230 C C . GLU A 1 160 ? 34.710 4.300 38.745 1.00 17.47 160 GLU A C 1
ATOM 1231 O O . GLU A 1 160 ? 33.641 3.748 38.506 1.00 17.93 160 GLU A O 1
ATOM 1237 N N . GLU A 1 161 ? 35.772 3.630 39.152 1.00 17.51 161 GLU A N 1
ATOM 1238 C CA . GLU A 1 161 ? 35.755 2.186 39.320 1.00 20.18 161 GLU A CA 1
ATOM 1239 C C . GLU A 1 161 ? 34.842 1.757 40.480 1.00 18.24 161 GLU A C 1
ATOM 1240 O O . GLU A 1 161 ? 33.998 0.883 40.313 1.00 17.88 161 GLU A O 1
ATOM 1246 N N . LYS A 1 162 ? 34.855 2.389 41.655 1.00 17.34 162 LYS A N 1
ATOM 1247 C CA . LYS A 1 162 ? 33.874 2.087 42.715 1.00 17.69 162 LYS A CA 1
ATOM 1248 C C . LYS A 1 162 ? 32.411 2.315 42.289 1.00 15.91 162 LYS A C 1
ATOM 1249 O O . LYS A 1 162 ? 31.519 1.514 42.548 1.00 14.64 162 LYS A O 1
ATOM 1255 N N . LEU A 1 163 ? 32.122 3.406 41.594 1.00 13.64 163 LEU A N 1
ATOM 1256 C CA . LEU A 1 163 ? 30.784 3.666 41.085 1.00 14.40 163 LEU A CA 1
ATOM 1257 C C . LEU A 1 163 ? 30.297 2.585 40.126 1.00 15.09 163 LEU A C 1
ATOM 1258 O O . LEU A 1 163 ? 29.150 2.155 40.229 1.00 14.13 163 LEU A O 1
ATOM 1263 N N . LEU A 1 164 ? 31.155 2.104 39.221 1.00 16.56 164 LEU A N 1
ATOM 1264 C CA . LEU A 1 164 ? 30.728 1.004 38.348 1.00 20.04 164 LEU A CA 1
ATOM 1265 C C . LEU A 1 164 ? 30.486 -0.323 39.110 1.00 21.78 164 LEU A C 1
ATOM 1266 O O . LEU A 1 164 ? 29.739 -1.172 38.633 1.00 22.82 164 LEU A O 1
ATOM 1271 N N . LYS A 1 165 ? 31.094 -0.542 40.293 1.00 21.97 165 LYS A N 1
ATOM 1272 C CA . LYS A 1 165 ? 30.793 -1.696 41.164 1.00 22.93 165 LYS A CA 1
ATOM 1273 C C . LYS A 1 165 ? 29.591 -1.523 42.082 1.00 21.95 165 LYS A C 1
ATOM 1274 O O . LYS A 1 165 ? 28.839 -2.474 42.327 1.00 24.49 165 LYS A O 1
ATOM 1285 N N . VAL A 1 166 ? 29.360 -0.333 42.633 1.00 20.56 166 VAL A N 1
ATOM 1286 C CA . VAL A 1 166 ? 28.263 -0.134 43.574 1.00 17.96 166 VAL A CA 1
ATOM 1287 C C . VAL A 1 166 ? 26.920 0.379 43.052 1.00 17.26 166 VAL A C 1
ATOM 1288 O O . VAL A 1 166 ? 25.905 0.292 43.745 1.00 18.09 166 VAL A O 1
ATOM 1292 N N . VAL A 1 167 ? 26.829 0.966 41.869 1.00 14.34 167 VAL A N 1
ATOM 1293 C CA . VAL A 1 167 ? 25.555 1.472 41.417 1.00 14.61 167 VAL A CA 1
ATOM 1294 C C . VAL A 1 167 ? 24.798 0.307 40.769 1.00 16.36 167 VAL A C 1
ATOM 1295 O O . VAL A 1 167 ? 25.324 -0.297 39.829 1.00 18.39 167 VAL A O 1
ATOM 1299 N N . PRO A 1 168 ? 23.592 -0.117 41.147 1.00 17.75 168 PRO A N 1
ATOM 1300 C CA . PRO A 1 168 ? 22.843 -1.143 40.393 1.00 18.49 168 PRO A CA 1
ATOM 1301 C C . PRO A 1 168 ? 22.661 -0.807 38.910 1.00 19.19 168 PRO A C 1
ATOM 1302 O O . PRO A 1 168 ? 22.502 0.363 38.532 1.00 19.35 168 PRO A O 1
ATOM 1306 N N . ALA A 1 169 ? 22.655 -1.808 38.029 1.00 18.55 169 ALA A N 1
ATOM 1307 C CA . ALA A 1 169 ? 22.459 -1.611 36.598 1.00 17.48 169 ALA A CA 1
ATOM 1308 C C . ALA A 1 169 ? 21.270 -0.742 36.245 1.00 17.25 169 ALA A C 1
ATOM 1309 O O . ALA A 1 169 ? 21.301 0.081 35.340 1.00 18.84 169 ALA A O 1
ATOM 1311 N N . GLU A 1 170 ? 20.196 -0.890 37.008 1.00 16.67 170 GLU A N 1
ATOM 1312 C CA . GLU A 1 170 ? 18.979 -0.104 36.852 1.00 17.35 170 GLU A CA 1
ATOM 1313 C C . GLU A 1 170 ? 19.181 1.423 36.912 1.00 17.22 170 GLU A C 1
ATOM 1314 O O . GLU A 1 170 ? 18.476 2.227 36.294 1.00 17.03 170 GLU A O 1
ATOM 1320 N N . PHE A 1 171 ? 20.185 1.815 37.685 1.00 13.90 171 PHE A N 1
ATOM 1321 C CA . PHE A 1 171 ? 20.468 3.212 37.938 1.00 13.57 171 PHE A CA 1
ATOM 1322 C C . PHE A 1 171 ? 21.677 3.729 37.188 1.00 12.82 171 PHE A C 1
ATOM 1323 O O . PHE A 1 171 ? 21.911 4.932 37.195 1.00 14.12 171 PHE A O 1
ATOM 1331 N N . LYS A 1 172 ? 22.494 2.893 36.533 1.00 12.64 172 LYS A N 1
ATOM 1332 C CA . LYS A 1 172 ? 23.715 3.372 35.914 1.00 13.89 172 LYS A CA 1
ATOM 1333 C C . LYS A 1 172 ? 23.571 4.366 34.755 1.00 13.85 172 LYS A C 1
ATOM 1334 O O . LYS A 1 172 ? 24.501 5.156 34.547 1.00 14.51 172 LYS A O 1
ATOM 1340 N N . VAL A 1 173 ? 22.463 4.411 33.978 1.00 13.07 173 VAL A N 1
ATOM 1341 C CA . VAL A 1 173 ? 22.364 5.388 32.885 1.00 13.45 173 VAL A CA 1
ATOM 1342 C C . VAL A 1 173 ? 22.088 6.797 33.403 1.00 13.84 173 VAL A C 1
ATOM 1343 O O . VAL A 1 173 ? 22.551 7.778 32.834 1.00 14.06 173 VAL A O 1
ATOM 1347 N N . ASP A 1 174 ? 21.376 6.955 34.510 1.00 13.32 174 ASP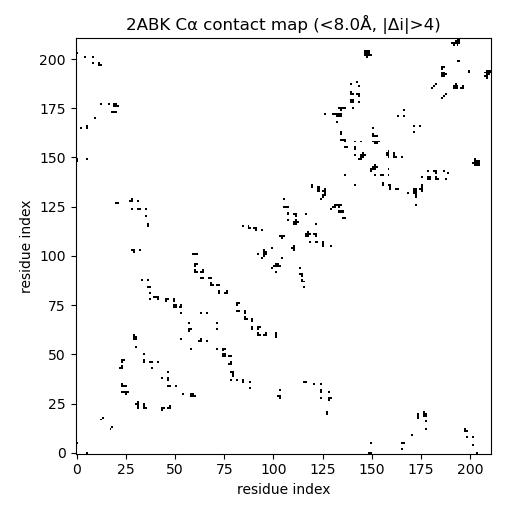 A N 1
ATOM 1348 C CA . ASP A 1 174 ? 21.107 8.282 35.053 1.00 13.21 174 ASP A CA 1
ATOM 1349 C C . ASP A 1 174 ? 22.015 8.725 36.169 1.00 12.35 174 ASP A C 1
ATOM 1350 O O . ASP A 1 174 ? 21.915 9.865 36.616 1.00 13.16 174 ASP A O 1
ATOM 1355 N N . CYS A 1 175 ? 22.927 7.865 36.622 1.00 10.47 175 CYS A N 1
ATOM 1356 C CA . CYS A 1 175 ? 23.806 8.194 37.746 1.00 12.63 175 CYS A CA 1
ATOM 1357 C C . CYS A 1 175 ? 24.706 9.436 37.606 1.00 11.85 175 CYS A C 1
ATOM 1358 O O . CYS A 1 175 ? 24.745 10.308 38.492 1.00 11.19 175 CYS A O 1
ATOM 1361 N N . HIS A 1 176 ? 25.430 9.570 36.484 1.00 10.27 176 HIS A N 1
ATOM 1362 C CA . HIS A 1 176 ? 26.275 10.724 36.262 1.00 10.85 176 HIS A CA 1
ATOM 1363 C C . HIS A 1 176 ? 25.510 12.054 36.417 1.00 11.35 176 HIS A C 1
ATOM 1364 O O . HIS A 1 176 ? 25.926 12.937 37.173 1.00 10.56 176 HIS A O 1
ATOM 1371 N N . HIS A 1 177 ? 24.396 12.217 35.685 1.00 9.42 177 HIS A N 1
ATOM 1372 C CA . HIS A 1 177 ? 23.668 13.474 35.746 1.00 10.79 177 HIS A CA 1
ATOM 1373 C C . HIS A 1 177 ? 23.045 13.737 37.100 1.00 10.47 177 HIS A C 1
ATOM 1374 O O . HIS A 1 177 ? 23.125 14.869 37.583 1.00 10.45 177 HIS A O 1
ATOM 1381 N N . TRP A 1 178 ? 22.531 12.716 37.790 1.00 9.18 178 TRP A N 1
ATOM 1382 C CA . TRP A 1 178 ? 22.059 12.933 39.155 1.00 9.46 178 TRP A CA 1
ATOM 1383 C C . TRP A 1 178 ? 23.173 13.441 40.068 1.00 10.47 178 TRP A C 1
ATOM 1384 O O . TRP A 1 178 ? 22.934 14.401 40.806 1.00 9.77 178 TRP A O 1
ATOM 1395 N N . LEU A 1 179 ? 24.380 12.870 40.044 1.00 9.47 179 LEU A N 1
ATOM 1396 C CA . LEU A 1 179 ? 25.402 13.286 40.972 1.00 9.74 179 LEU A CA 1
ATOM 1397 C C . LEU A 1 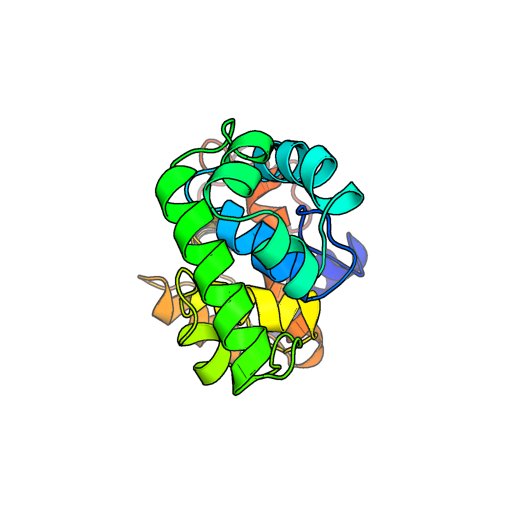179 ? 26.009 14.634 40.623 1.00 11.93 179 LEU A C 1
ATOM 1398 O O . LEU A 1 179 ? 26.242 15.436 41.535 1.00 10.61 179 LEU A O 1
ATOM 1403 N N . ILE A 1 180 ? 26.136 14.989 39.333 1.00 10.81 180 ILE A N 1
ATOM 1404 C CA . ILE A 1 180 ? 26.701 16.283 38.979 1.00 11.62 180 ILE A CA 1
ATOM 1405 C C . ILE A 1 180 ? 25.722 17.432 39.289 1.00 10.79 180 ILE A C 1
ATOM 1406 O O . ILE A 1 180 ? 26.129 18.460 39.842 1.00 9.89 180 ILE A O 1
ATOM 1411 N N . LEU A 1 181 ? 24.404 17.260 39.060 1.00 10.02 181 LEU A N 1
ATOM 1412 C CA . LEU A 1 181 ? 23.398 18.291 39.371 1.00 10.98 181 LEU A CA 1
ATOM 1413 C C . LEU A 1 181 ? 23.295 18.458 40.894 1.00 10.75 181 LEU A C 1
ATOM 1414 O O . LEU A 1 181 ? 23.189 19.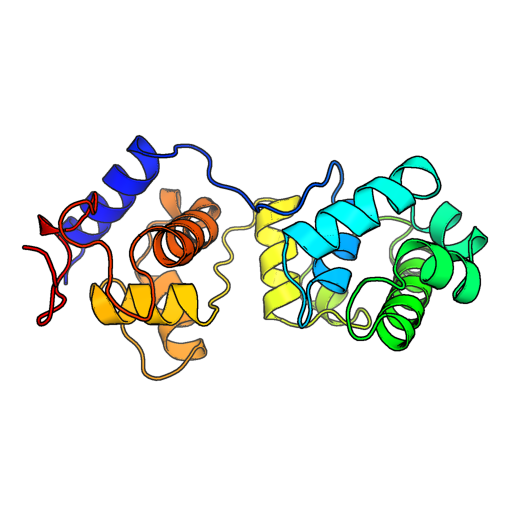569 41.404 1.00 11.58 181 LEU A O 1
ATOM 1419 N N . HIS A 1 182 ? 23.455 17.372 41.658 1.00 11.22 182 HIS A N 1
ATOM 1420 C CA . HIS A 1 182 ? 23.489 17.414 43.123 1.00 10.07 182 HIS A CA 1
ATOM 1421 C C . HIS A 1 182 ? 24.722 18.173 43.605 1.00 10.91 182 HIS A C 1
ATOM 1422 O O . HIS A 1 182 ? 24.618 19.043 44.489 1.00 10.83 182 HIS A O 1
ATOM 1429 N N . GLY A 1 183 ? 25.876 17.934 43.002 1.00 9.56 183 GLY A N 1
ATOM 1430 C CA . GLY A 1 183 ? 27.065 18.671 43.410 1.00 10.96 183 GLY A CA 1
ATOM 1431 C C . GLY A 1 183 ? 27.050 20.159 43.062 1.00 11.35 183 GLY A C 1
ATOM 1432 O O . GLY A 1 183 ? 27.462 21.051 43.794 1.00 12.68 183 GLY A O 1
ATOM 1433 N N . ARG A 1 184 ? 26.559 20.463 41.877 1.00 12.23 184 ARG A N 1
ATOM 1434 C CA . ARG A 1 184 ? 26.513 21.833 41.352 1.00 13.22 184 ARG A CA 1
ATOM 1435 C C . ARG A 1 184 ? 25.534 22.742 42.106 1.00 13.20 184 ARG A C 1
ATOM 1436 O O . ARG A 1 184 ? 25.819 23.893 42.391 1.00 13.53 184 ARG A O 1
ATOM 1444 N N . TYR A 1 185 ? 24.372 22.230 42.468 1.00 11.24 185 TYR A N 1
ATOM 1445 C CA . TYR A 1 185 ? 23.365 23.052 43.091 1.00 12.08 185 TYR A CA 1
ATOM 1446 C C . TYR A 1 185 ? 23.083 22.824 44.554 1.00 12.44 185 TYR A C 1
ATOM 1447 O O . TYR A 1 185 ? 22.430 23.667 45.162 1.00 14.50 185 TYR A O 1
ATOM 1456 N N . THR A 1 186 ? 23.488 21.712 45.153 1.00 11.12 186 THR A N 1
ATOM 1457 C CA . THR A 1 186 ? 23.235 21.481 46.583 1.00 11.76 186 THR A CA 1
ATOM 1458 C C . THR A 1 186 ? 24.510 21.243 47.386 1.00 11.78 186 THR A C 1
ATOM 1459 O O . THR A 1 186 ? 24.825 21.988 48.323 1.00 11.46 186 THR A O 1
ATOM 1463 N N . CYS A 1 187 ? 25.306 20.250 46.997 1.00 10.57 187 CYS A N 1
ATOM 1464 C CA . CYS A 1 187 ? 26.531 19.891 47.694 1.00 11.30 187 CYS A CA 1
ATOM 1465 C C . CYS A 1 187 ? 27.710 20.658 47.151 1.00 11.82 187 CYS A C 1
ATOM 1466 O O . CYS A 1 187 ? 28.692 20.152 46.618 1.00 13.21 187 CYS A O 1
ATOM 1469 N N . ILE A 1 188 ? 27.559 21.974 47.208 1.00 13.84 188 ILE A N 1
ATOM 1470 C CA . ILE A 1 188 ? 28.545 22.844 46.583 1.00 14.88 188 ILE A CA 1
ATOM 1471 C C . ILE A 1 188 ? 29.853 22.902 47.373 1.00 14.30 188 ILE A C 1
ATOM 1472 O O . ILE A 1 188 ? 29.898 22.601 48.557 1.00 14.86 188 ILE A O 1
ATOM 1477 N N . ALA A 1 189 ? 30.961 23.263 46.749 1.00 14.85 189 ALA A N 1
ATOM 1478 C CA . ALA A 1 189 ? 32.273 23.265 47.384 1.00 17.65 189 ALA A CA 1
ATOM 1479 C C . ALA A 1 189 ? 32.406 24.115 48.649 1.00 20.61 189 ALA A C 1
ATOM 1480 O O . ALA A 1 189 ? 32.694 23.612 49.752 1.00 19.34 189 ALA A O 1
ATOM 1482 N N . ARG A 1 190 ? 32.175 25.418 48.564 1.00 23.04 190 ARG A N 1
ATOM 1483 C CA . ARG A 1 190 ? 32.254 26.240 49.779 1.00 28.19 190 ARG A CA 1
ATOM 1484 C C . ARG A 1 190 ? 30.876 26.284 50.453 1.00 28.42 190 ARG A C 1
ATOM 1485 O O . ARG A 1 190 ? 29.906 26.766 49.881 1.00 31.04 190 ARG A O 1
ATOM 1500 N N . LYS A 1 191 ? 30.706 25.752 51.649 1.00 29.68 191 LYS A N 1
ATOM 1501 C CA . LYS A 1 191 ? 29.408 25.700 52.337 1.00 29.35 191 LYS A CA 1
ATOM 1502 C C . LYS A 1 191 ? 28.233 24.950 51.636 1.00 26.97 191 LYS A C 1
ATOM 1503 O O . LYS A 1 191 ? 27.295 25.509 51.033 1.00 25.60 191 LYS A O 1
ATOM 1509 N N . PRO A 1 192 ? 28.255 23.619 51.737 1.00 22.28 192 PRO A N 1
ATOM 1510 C CA . PRO A 1 192 ? 27.186 22.761 51.270 1.00 21.28 192 PRO A CA 1
ATOM 1511 C C . PRO A 1 192 ? 25.791 23.136 51.751 1.00 20.48 192 PRO A C 1
ATOM 1512 O O . PRO A 1 192 ? 25.653 23.611 52.873 1.00 18.94 192 PRO A O 1
ATOM 1516 N N . ARG A 1 193 ? 24.709 22.933 51.001 1.00 19.67 193 ARG A N 1
ATOM 1517 C CA . ARG A 1 193 ? 23.370 23.296 51.454 1.00 17.74 193 ARG A CA 1
ATOM 1518 C C . ARG A 1 193 ? 22.709 22.137 52.176 1.00 15.97 193 ARG A C 1
ATOM 1519 O O . ARG A 1 193 ? 21.591 21.720 51.905 1.00 14.20 193 ARG A O 1
ATOM 1527 N N . CYS A 1 194 ? 23.393 21.646 53.208 1.00 16.14 194 CYS A N 1
ATOM 1528 C CA . CYS A 1 194 ? 22.972 20.498 54.013 1.00 16.63 194 CYS A CA 1
ATOM 1529 C C . CYS A 1 194 ? 21.611 20.551 54.687 1.00 18.52 194 CYS A C 1
ATOM 1530 O O . CYS A 1 194 ? 20.890 19.551 54.697 1.00 20.08 194 CYS A O 1
ATOM 1533 N N . GLY A 1 195 ? 21.214 21.737 55.176 1.00 19.71 195 GLY A N 1
ATOM 1534 C CA . GLY A 1 195 ? 19.903 21.902 55.818 1.00 21.81 195 GLY A CA 1
ATOM 1535 C C . GLY A 1 195 ? 18.726 21.778 54.860 1.00 22.97 195 GLY A C 1
ATOM 1536 O O . GLY A 1 195 ? 17.561 21.685 55.239 1.00 26.39 195 GLY A O 1
ATOM 1537 N N . SER A 1 196 ? 19.014 21.818 53.560 1.00 24.05 196 SER A N 1
ATOM 1538 C CA . SER A 1 196 ? 17.998 21.656 52.521 1.00 26.31 196 SER A CA 1
ATOM 1539 C C . SER A 1 196 ? 18.314 20.474 51.568 1.00 25.28 196 SER A C 1
ATOM 1540 O O . SER A 1 196 ? 17.844 20.386 50.413 1.00 29.36 196 SER A O 1
ATOM 1543 N N . CYS A 1 197 ? 19.182 19.565 51.995 1.00 21.45 197 CYS A N 1
ATOM 1544 C CA . CYS A 1 197 ? 19.568 18.477 51.134 1.00 17.83 197 CYS A CA 1
ATOM 1545 C C . CYS A 1 197 ? 18.666 17.273 51.218 1.00 16.76 197 CYS A C 1
ATOM 1546 O O . CYS A 1 197 ? 18.364 16.756 52.313 1.00 16.70 197 CYS A O 1
ATOM 1549 N N . ILE A 1 198 ? 18.217 16.795 50.047 1.00 16.62 198 ILE A N 1
ATOM 1550 C CA . ILE A 1 198 ? 17.260 15.688 50.032 1.00 16.00 198 ILE A CA 1
ATOM 1551 C C . ILE A 1 198 ? 17.836 14.372 50.523 1.00 15.88 198 ILE A C 1
ATOM 1552 O O . ILE A 1 198 ? 17.083 13.469 50.873 1.00 17.14 198 ILE A O 1
ATOM 1557 N N . ILE A 1 199 ? 19.167 14.228 50.588 1.00 15.18 199 ILE A N 1
ATOM 1558 C CA . ILE A 1 199 ? 19.742 13.012 51.127 1.00 15.87 199 ILE A CA 1
ATOM 1559 C C . ILE A 1 199 ? 20.539 13.239 52.417 1.00 16.11 199 ILE A C 1
ATOM 1560 O O . ILE A 1 199 ? 21.374 12.420 52.807 1.00 16.25 199 ILE A O 1
ATOM 1565 N N . GLU A 1 200 ? 20.278 14.340 53.124 1.00 18.28 200 GLU A N 1
ATOM 1566 C CA . GLU A 1 200 ? 21.043 14.686 54.320 1.00 19.79 200 GLU A CA 1
ATOM 1567 C C . GLU A 1 200 ? 21.047 13.566 55.344 1.00 20.69 200 GLU A C 1
ATOM 1568 O O . GLU A 1 200 ? 22.110 13.202 55.832 1.00 21.61 200 GLU A O 1
ATOM 1574 N N . ASP A 1 201 ? 19.913 12.927 55.650 1.00 19.70 201 ASP A N 1
ATOM 1575 C CA . ASP A 1 201 ? 19.943 11.848 56.640 1.00 21.92 201 ASP A CA 1
ATOM 1576 C C . ASP A 1 201 ? 20.595 10.545 56.182 1.00 22.31 201 ASP A C 1
ATOM 1577 O O . ASP A 1 201 ? 20.806 9.643 56.987 1.00 24.79 201 ASP A O 1
ATOM 1582 N N . LEU A 1 202 ? 20.927 10.398 54.898 1.00 19.96 202 LEU A N 1
ATOM 1583 C CA . LEU A 1 202 ? 21.694 9.252 54.432 1.00 18.34 202 LEU A CA 1
ATOM 1584 C C . LEU A 1 202 ? 23.181 9.573 54.227 1.00 18.58 202 LEU A C 1
ATOM 1585 O O . LEU A 1 202 ? 24.030 8.680 54.129 1.00 19.37 202 LEU A O 1
ATOM 1590 N N . CYS A 1 203 ? 23.524 10.861 54.104 1.00 17.33 203 CYS A N 1
ATOM 1591 C CA . CYS A 1 203 ? 24.903 11.276 53.925 1.00 16.75 203 CYS A CA 1
ATOM 1592 C C . CYS A 1 203 ? 25.808 11.130 55.163 1.00 18.98 203 CYS A C 1
ATOM 1593 O O . CYS A 1 203 ? 25.460 11.447 56.300 1.00 19.40 203 CYS A O 1
ATOM 1596 N N . GLU A 1 204 ? 26.983 10.535 55.011 1.00 20.14 204 GLU A N 1
ATOM 1597 C CA . GLU A 1 204 ? 27.925 10.324 56.114 1.00 21.73 204 GLU A CA 1
ATOM 1598 C C . GLU A 1 204 ? 29.023 11.375 56.329 1.00 22.07 204 GLU A C 1
ATOM 1599 O O . GLU A 1 204 ? 30.073 11.143 56.943 1.00 23.40 204 GLU A O 1
ATOM 1605 N N . TYR A 1 205 ? 28.824 12.574 55.796 1.00 21.97 205 TYR A N 1
ATOM 1606 C CA . TYR A 1 205 ? 29.762 13.679 55.972 1.00 24.48 205 TYR A CA 1
ATOM 1607 C C . TYR A 1 205 ? 29.809 14.136 57.446 1.00 26.31 205 TYR A C 1
ATOM 1608 O O . TYR A 1 205 ? 28.793 14.452 58.065 1.00 24.18 205 TYR A O 1
ATOM 1617 N N . LYS A 1 206 ? 30.980 14.197 58.070 1.00 29.93 206 LYS A N 1
ATOM 1618 C CA . LYS A 1 206 ? 31.043 14.619 59.460 1.00 34.54 206 LYS A CA 1
ATOM 1619 C C . LYS A 1 206 ? 31.020 16.126 59.674 1.00 36.98 206 LYS A C 1
ATOM 1620 O O . LYS A 1 206 ? 30.845 16.564 60.804 1.00 40.32 206 LYS A O 1
ATOM 1626 N N . GLU A 1 207 ? 31.136 16.975 58.646 1.00 36.94 207 GLU A N 1
ATOM 1627 C CA . GLU A 1 207 ? 31.153 18.421 58.854 1.00 36.90 207 GLU A CA 1
ATOM 1628 C C . GLU A 1 207 ? 29.956 19.134 58.215 1.00 35.78 207 GLU A C 1
ATOM 1629 O O . GLU A 1 207 ? 30.112 20.222 57.646 1.00 35.47 207 GLU A O 1
ATOM 1635 N N . LYS A 1 208 ? 28.763 18.510 58.256 1.00 34.63 208 LYS A N 1
ATOM 1636 C CA . LYS A 1 208 ? 27.549 19.101 57.678 1.00 36.42 208 LYS A CA 1
ATOM 1637 C C . LYS A 1 208 ? 27.271 20.501 58.200 1.00 39.48 208 LYS A C 1
ATOM 1638 O O . LYS A 1 208 ? 27.514 20.804 59.374 1.00 39.56 208 LYS A O 1
ATOM 1644 N N . VAL A 1 209 ? 26.731 21.385 57.383 1.00 44.02 209 VAL A N 1
ATOM 1645 C CA . VAL A 1 209 ? 26.705 22.762 57.859 1.00 49.68 209 VAL A CA 1
ATOM 1646 C C . VAL A 1 209 ? 25.438 23.357 58.503 1.00 53.29 209 VAL A C 1
ATOM 1647 O O . VAL A 1 209 ? 25.465 23.641 59.711 1.00 55.36 209 VAL A O 1
ATOM 1651 N N . ASP A 1 210 ? 24.277 23.562 57.858 1.00 56.61 210 ASP A N 1
ATOM 1652 C CA . ASP A 1 210 ? 23.173 24.257 58.537 1.00 59.04 210 ASP A CA 1
ATOM 1653 C C . ASP A 1 210 ? 22.139 23.340 59.215 1.00 59.34 210 ASP A C 1
ATOM 1654 O O . ASP A 1 210 ? 20.952 23.664 59.317 1.00 59.14 210 ASP A O 1
ATOM 1659 N N . ILE A 1 211 ? 22.726 22.271 59.789 1.00 60.69 211 ILE A N 1
ATOM 1660 C CA . ILE A 1 211 ? 22.021 21.158 60.446 1.00 62.40 211 ILE A CA 1
ATOM 1661 C C . ILE A 1 211 ? 20.958 20.502 59.532 1.00 63.60 211 ILE A C 1
ATOM 1662 O O . ILE A 1 211 ? 19.711 20.587 59.674 1.00 65.49 211 ILE A O 1
#

Sequence (211 aa):
MNKAKRLEILTRLRENNPHPTTELNFSSPFELLIAVLLSAQATDVSVNKATAKLYPVANTPAAMLELGVEGVKTYIKTIGLYNSKAENIIKTCRILLEQHNGEVPEDRAALEALPGVGRKTANVVLNTAFGWPTIAVDTHIFRVCNRTQFAPGKNVEQVEEKLLKVVPAEFKVDCHHWLILHGRYTCIARKPRCGSCIIEDLCEYKEKVDI

B-factor: mean 23.72, std 11.51, range [9.05, 65.77]

Foldseek 3Di:
DDQVLLVVVLVLLCVVPVAFADPADDDALQRLLLLLLLPVVFDSVLSNQLCVQVVVQDRFLVSLLVCPLVSSCVSNVSGPPSNVSSVLSNQQSVCCCPVVNRDDDLDQVVQCPRRRAHNLNSQSSNLHRPQDLAARDDPQLQQQCCQQVSQHDDDRVSSRVSCVVRDPPVRRSPVNRSRNVCSVPAVDDPQGNLVPDSSNVSGPHPCHPPD